Protein AF-0000000074721910 (afdb_homodimer)

InterPro domains:
  IPR001765 Carbonic anhydrase [PF00484] (1-160)
  IPR001765 Carbonic anhydrase [PTHR11002] (2-165)
  IPR001765 Carbonic anhydrase [SM00947] (1-165)
  IPR015892 Carbonic anhydrase, prokaryotic-like, conserved site [PS00704] (4-11)
  IPR015892 Carbonic anhydrase, prokaryotic-like, conserved site [PS00705] (44-64)
  IPR036874 Carbonic anhydrase superfamily [G3DSA:3.40.1050.10] (1-168)
  IPR036874 Carbonic anhydrase superfamily [SSF53056] (1-166)

Sequence (336 aa):
MLGCSDSRVAPGTICGLPPGSLFVHRNIANLVNNVDVAAMSVIQYAVGILQVQHIVVCGHYDCGGINAAVRNDDHPSPLANWLRNIRDVYRMHREELSSIQDQEVRARRLVEINVIEQAINLYKTRIVQQRRIETYQNLEEHGFVQPKIHPCVYDPATGKLVRLDARAMLGCSDSRVAPGTICGLPPGSLFVHRNIANLVNNVDVAAMSVIQYAVGILQVQHIVVCGHYDCGGINAAVRNDDHPSPLANWLRNIRDVYRMHREELSSIQDQEVRARRLVEINVIEQAINLYKTRIVQQRRIETYQNLEEHGFVQPKIHPCVYDPATGKLVRLDARA

Organism: NCBI:txid2562239

Solvent-accessible surface area (backbone atoms only — not comparable to full-atom values): 17907 Å² total; per-residue (Å²): 58,35,23,33,18,49,22,73,56,46,67,48,71,75,69,71,43,62,86,55,70,46,55,36,38,27,31,69,67,32,68,58,54,93,81,39,51,60,62,51,21,45,50,40,43,39,46,71,68,68,50,46,54,66,39,38,32,34,31,44,54,90,38,65,54,56,52,40,34,73,66,59,58,87,53,61,79,49,38,37,62,58,33,43,59,56,40,50,52,45,61,76,42,36,72,67,46,66,68,41,81,50,65,66,62,30,52,45,50,47,40,52,50,48,24,44,52,27,48,52,42,48,60,68,33,65,61,45,43,51,40,27,53,54,23,52,78,38,31,87,79,61,70,48,58,26,54,41,76,43,32,26,40,31,32,77,90,78,68,48,74,43,76,52,80,74,85,116,57,36,24,33,19,49,23,72,57,46,67,48,71,74,68,71,44,62,85,54,71,47,55,36,36,27,31,68,65,30,70,58,52,92,83,39,52,59,62,50,22,46,50,41,43,39,47,71,71,69,50,45,54,66,39,40,34,35,31,44,54,91,38,64,53,58,51,40,34,74,67,58,57,87,51,62,80,49,38,37,62,57,33,44,59,55,41,50,52,46,63,76,41,35,73,68,47,66,70,42,80,50,64,68,61,30,51,46,49,47,40,52,49,50,25,44,52,27,48,52,42,49,60,68,34,65,61,45,43,52,42,26,52,55,23,50,77,40,31,87,79,61,72,48,56,25,53,39,75,42,31,25,40,32,32,76,91,77,70,48,75,41,77,52,78,76,86,115

Structure (mmCIF, N/CA/C/O backbone):
data_AF-0000000074721910-model_v1
#
loop_
_entity.id
_entity.type
_entity.pdbx_description
1 polymer 'Carbonic anhydrase'
#
loop_
_atom_site.group_PDB
_atom_site.id
_atom_site.type_symbol
_atom_site.label_atom_id
_atom_site.label_alt_id
_atom_site.label_comp_id
_atom_site.label_asym_id
_atom_site.label_entity_id
_atom_site.label_seq_id
_atom_site.pdbx_PDB_ins_code
_atom_site.Cartn_x
_atom_site.Cartn_y
_atom_site.Cartn_z
_atom_site.occupancy
_atom_site.B_iso_or_equiv
_atom_site.auth_seq_id
_atom_site.auth_comp_id
_atom_site.auth_asym_id
_atom_site.auth_atom_id
_atom_site.pdbx_PDB_model_num
ATOM 1 N N . MET A 1 1 ? 3.945 9.273 -1.6 1 93.81 1 MET A N 1
ATOM 2 C CA . MET A 1 1 ? 2.518 9.461 -1.367 1 93.81 1 MET A CA 1
ATOM 3 C C . MET A 1 1 ? 1.931 8.281 -0.595 1 93.81 1 MET A C 1
ATOM 5 O O . MET A 1 1 ? 2.236 7.129 -0.894 1 93.81 1 MET A O 1
ATOM 9 N N . LEU A 1 2 ? 1.223 8.625 0.426 1 95.69 2 LEU A N 1
ATOM 10 C CA . LEU A 1 2 ? 0.418 7.668 1.181 1 95.69 2 LEU A CA 1
ATOM 11 C C . LEU A 1 2 ? -1.062 7.828 0.854 1 95.69 2 LEU A C 1
ATOM 13 O O . LEU A 1 2 ? -1.669 8.852 1.182 1 95.69 2 LEU A O 1
ATOM 17 N N . GLY A 1 3 ? -1.639 6.855 0.19 1 95.12 3 GLY A N 1
ATOM 18 C CA . GLY A 1 3 ? -3.016 6.953 -0.266 1 95.12 3 GLY A CA 1
ATOM 19 C C . GLY A 1 3 ? -3.842 5.723 0.055 1 95.12 3 GLY A C 1
ATOM 20 O O . GLY A 1 3 ? -3.35 4.785 0.687 1 95.12 3 GLY A O 1
ATOM 21 N N . CYS A 1 4 ? -5.102 5.82 -0.365 1 96.06 4 CYS A N 1
ATOM 22 C CA . CYS A 1 4 ? -6.023 4.715 -0.123 1 96.06 4 CYS A CA 1
ATOM 23 C C . CYS A 1 4 ? -5.898 3.652 -1.208 1 96.06 4 CYS A C 1
ATOM 25 O O . CYS A 1 4 ? -5.555 3.963 -2.352 1 96.06 4 CYS A O 1
ATOM 27 N N . SER A 1 5 ? -6.234 2.385 -0.902 1 94.81 5 SER A N 1
ATOM 28 C CA . SER A 1 5 ? -6.211 1.263 -1.834 1 94.81 5 SER A CA 1
ATOM 29 C C . SER A 1 5 ? -7.281 1.411 -2.908 1 94.81 5 SER A C 1
ATOM 31 O O . SER A 1 5 ? -7.234 0.732 -3.936 1 94.81 5 SER A O 1
ATOM 33 N N . ASP A 1 6 ? -8.141 2.309 -2.781 1 90.81 6 ASP A N 1
ATOM 34 C CA . ASP A 1 6 ? -9.297 2.482 -3.652 1 90.81 6 ASP A CA 1
ATOM 35 C C . ASP A 1 6 ? -8.867 2.76 -5.09 1 90.81 6 ASP A C 1
ATOM 37 O O . ASP A 1 6 ? -7.914 3.508 -5.324 1 90.81 6 ASP A O 1
ATOM 41 N N . SER A 1 7 ? -9.633 2.264 -5.953 1 80.69 7 SER A N 1
ATOM 42 C CA . SER A 1 7 ? -9.305 2.305 -7.375 1 80.69 7 SER A CA 1
ATOM 43 C C . SER A 1 7 ? -9.469 3.713 -7.938 1 80.69 7 SER A C 1
ATOM 45 O O . SER A 1 7 ? -8.883 4.043 -8.977 1 80.69 7 SER A O 1
ATOM 47 N N . ARG A 1 8 ? -10.305 4.426 -7.375 1 74.44 8 ARG A N 1
ATOM 48 C CA . ARG A 1 8 ? -10.609 5.758 -7.887 1 74.44 8 ARG A CA 1
ATOM 49 C C . ARG A 1 8 ? -9.5 6.746 -7.523 1 74.44 8 ARG A C 1
ATOM 51 O O . ARG A 1 8 ? -9.461 7.859 -8.047 1 74.44 8 ARG A O 1
ATOM 58 N N . VAL A 1 9 ? -8.523 6.262 -6.676 1 75.94 9 VAL A N 1
ATOM 59 C CA . VAL A 1 9 ? -7.414 7.109 -6.242 1 75.94 9 VAL A CA 1
ATOM 60 C C . VAL A 1 9 ? -6.109 6.602 -6.855 1 75.94 9 VAL A C 1
ATOM 62 O O . VAL A 1 9 ? -5.41 5.781 -6.254 1 75.94 9 VAL A O 1
ATOM 65 N N . ALA A 1 10 ? -5.73 7.098 -8.016 1 76.25 10 ALA A N 1
ATOM 66 C CA . ALA A 1 10 ? -4.477 6.746 -8.68 1 76.25 10 ALA A CA 1
ATOM 67 C C . ALA A 1 10 ? -3.428 7.836 -8.484 1 76.25 10 ALA A C 1
ATOM 69 O O . ALA A 1 10 ? -3.547 8.93 -9.039 1 76.25 10 ALA A O 1
ATOM 70 N N . PRO A 1 11 ? -2.418 7.555 -7.73 1 77 11 PRO A N 1
ATOM 71 C CA . PRO A 1 11 ? -1.492 8.602 -7.301 1 77 11 PRO A CA 1
ATOM 72 C C . PRO A 1 11 ? -0.909 9.391 -8.469 1 77 11 PRO A C 1
ATOM 74 O O . PRO A 1 11 ? -0.843 10.625 -8.414 1 77 11 PRO A O 1
ATOM 77 N N . GLY A 1 12 ? -0.452 8.672 -9.484 1 74.38 12 GLY A N 1
ATOM 78 C CA . GLY A 1 12 ? 0.114 9.367 -10.625 1 74.38 12 GLY A CA 1
ATOM 79 C C . GLY A 1 12 ? -0.874 10.305 -11.305 1 74.38 12 GLY A C 1
ATOM 80 O O . GLY A 1 12 ? -0.531 11.438 -11.648 1 74.38 12 GLY A O 1
ATOM 81 N N . THR A 1 13 ? -2.047 9.859 -11.422 1 69.31 13 THR A N 1
ATOM 82 C CA . THR A 1 13 ? -3.092 10.633 -12.094 1 69.31 13 THR A CA 1
ATOM 83 C C . THR A 1 13 ? -3.533 11.805 -11.227 1 69.31 13 THR A C 1
ATOM 85 O O . THR A 1 13 ? -3.695 12.922 -11.719 1 69.31 13 THR A O 1
ATOM 88 N N . ILE A 1 14 ? -3.574 11.641 -9.953 1 73.88 14 ILE A N 1
ATOM 89 C CA . ILE A 1 14 ? -4.078 12.648 -9.023 1 73.88 14 ILE A CA 1
ATOM 90 C C . ILE A 1 14 ? -3.047 13.766 -8.867 1 73.88 14 ILE A C 1
ATOM 92 O O . ILE A 1 14 ? -3.402 14.945 -8.82 1 73.88 14 ILE A O 1
ATOM 96 N N . CYS A 1 15 ? -1.813 13.312 -8.82 1 74.62 15 CYS A N 1
ATOM 97 C CA . CYS A 1 15 ? -0.769 14.305 -8.594 1 74.62 15 CYS A CA 1
ATOM 98 C C . CYS A 1 15 ? -0.283 14.898 -9.906 1 74.62 15 CYS A C 1
ATOM 100 O O . CYS A 1 15 ? 0.44 15.898 -9.914 1 74.62 15 CYS A O 1
ATOM 102 N N . GLY A 1 16 ? -0.729 14.336 -11.039 1 70.56 16 GLY A N 1
ATOM 103 C CA . GLY A 1 16 ? -0.298 14.82 -12.336 1 70.56 16 GLY A CA 1
ATOM 104 C C . GLY A 1 16 ? 1.18 14.594 -12.594 1 70.56 16 GLY A C 1
ATOM 105 O O . GLY A 1 16 ? 1.847 15.445 -13.195 1 70.56 16 GLY A O 1
ATOM 106 N N . LEU A 1 17 ? 1.758 13.602 -12.023 1 74.25 17 LEU A N 1
ATOM 107 C CA . LEU A 1 17 ? 3.184 13.328 -12.156 1 74.25 17 LEU A CA 1
ATOM 108 C C . LEU A 1 17 ? 3.418 12.102 -13.031 1 74.25 17 LEU A C 1
ATOM 110 O O . LEU A 1 17 ? 2.604 11.172 -13.039 1 74.25 17 LEU A O 1
ATOM 114 N N . PRO A 1 18 ? 4.449 12.164 -13.797 1 70.69 18 PRO A N 1
ATOM 115 C CA . PRO A 1 18 ? 4.773 10.992 -14.617 1 70.69 18 PRO A CA 1
ATOM 116 C C . PRO A 1 18 ? 5.246 9.805 -13.781 1 70.69 18 PRO A C 1
ATOM 118 O O . PRO A 1 18 ? 5.648 9.977 -12.625 1 70.69 18 PRO A O 1
ATOM 121 N N . PRO A 1 19 ? 5.141 8.68 -14.477 1 67.94 19 PRO A N 1
ATOM 122 C CA . PRO A 1 19 ? 5.699 7.512 -13.789 1 67.94 19 PRO A CA 1
ATOM 123 C C . PRO A 1 19 ? 7.16 7.711 -13.383 1 67.94 19 PRO A C 1
ATOM 125 O O . PRO A 1 19 ? 7.93 8.336 -14.117 1 67.94 19 PRO A O 1
ATOM 128 N N . GLY A 1 20 ? 7.441 7.285 -12.211 1 74.31 20 GLY A N 1
ATOM 129 C CA . GLY A 1 20 ? 8.82 7.371 -11.742 1 74.31 20 GLY A CA 1
ATOM 130 C C . GLY A 1 20 ? 9.039 8.5 -10.75 1 74.31 20 GLY A C 1
ATOM 131 O O . GLY A 1 20 ? 10.125 8.625 -10.188 1 74.31 20 GLY A O 1
ATOM 132 N N . SER A 1 21 ? 7.961 9.164 -10.461 1 79.44 21 SER A N 1
ATOM 133 C CA . SER A 1 21 ? 8.156 10.359 -9.648 1 79.44 21 SER A CA 1
ATOM 134 C C . SER A 1 21 ? 7.621 10.164 -8.234 1 79.44 21 SER A C 1
ATOM 136 O O . SER A 1 21 ? 7.934 10.945 -7.332 1 79.44 21 SER A O 1
ATOM 138 N N . LEU A 1 22 ? 6.871 9.078 -8.047 1 88.56 22 LEU A N 1
ATOM 139 C CA . LEU A 1 22 ? 6.188 8.961 -6.77 1 88.56 22 LEU A CA 1
ATOM 140 C C . LEU A 1 22 ? 6.484 7.613 -6.113 1 88.56 22 LEU A C 1
ATOM 142 O O . LEU A 1 22 ? 6.23 6.559 -6.703 1 88.56 22 LEU A O 1
ATOM 146 N N . PHE A 1 23 ? 7.164 7.723 -5.047 1 91.88 23 PHE A N 1
ATOM 147 C CA . PHE A 1 23 ? 7.188 6.562 -4.16 1 91.88 23 PHE A CA 1
ATOM 148 C C . PHE A 1 23 ? 5.871 6.434 -3.4 1 91.88 23 PHE A C 1
ATOM 150 O O . PHE A 1 23 ? 5.438 7.379 -2.74 1 91.88 23 PHE A O 1
ATOM 157 N N . VAL A 1 24 ? 5.164 5.203 -3.506 1 94.12 24 VAL A N 1
ATOM 158 C CA . VAL A 1 24 ? 3.758 5.184 -3.121 1 94.12 24 VAL A CA 1
ATOM 159 C C . VAL A 1 24 ? 3.496 4.02 -2.17 1 94.12 24 VAL A C 1
ATOM 161 O O . VAL A 1 24 ? 3.996 2.912 -2.381 1 94.12 24 VAL A O 1
ATOM 164 N N . HIS A 1 25 ? 2.812 4.273 -1.129 1 96 25 HIS A N 1
ATOM 165 C CA . HIS A 1 25 ? 2.223 3.27 -0.25 1 96 25 HIS A CA 1
ATOM 166 C C . HIS A 1 25 ? 0.708 3.424 -0.174 1 96 25 HIS A C 1
ATOM 168 O O . HIS A 1 25 ? 0.202 4.531 0.027 1 96 25 HIS A O 1
ATOM 174 N N . ARG A 1 26 ? 0.005 2.344 -0.388 1 95.56 26 ARG A N 1
ATOM 175 C CA . ARG A 1 26 ? -1.452 2.404 -0.397 1 95.56 26 ARG A CA 1
ATOM 176 C C . ARG A 1 26 ? -2.051 1.33 0.505 1 95.56 26 ARG A C 1
ATOM 178 O O . ARG A 1 26 ? -1.669 0.161 0.424 1 95.56 26 ARG A O 1
ATOM 185 N N . ASN A 1 27 ? -2.943 1.747 1.338 1 96.81 27 ASN A N 1
ATOM 186 C CA . ASN A 1 27 ? -3.756 0.876 2.18 1 96.81 27 ASN A CA 1
ATOM 187 C C . ASN A 1 27 ? -5.176 1.415 2.338 1 96.81 27 ASN A C 1
ATOM 189 O O . ASN A 1 27 ? -5.531 2.428 1.731 1 96.81 27 ASN A O 1
ATOM 193 N N . ILE A 1 28 ? -5.98 0.6 3.125 1 96.25 28 ILE A N 1
ATOM 194 C CA . ILE A 1 28 ? -7.367 1.027 3.297 1 96.25 28 ILE A CA 1
ATOM 195 C C . ILE A 1 28 ? -7.41 2.307 4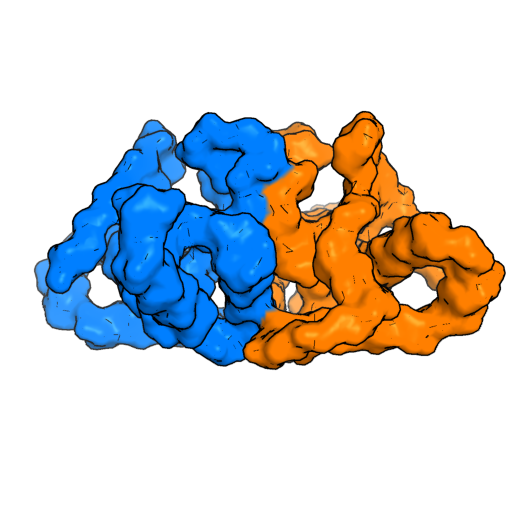.129 1 96.25 28 ILE A C 1
ATOM 197 O O . ILE A 1 28 ? -6.926 2.336 5.262 1 96.25 28 ILE A O 1
ATOM 201 N N . ALA A 1 29 ? -7.891 3.41 3.527 1 96.94 29 ALA A N 1
ATOM 202 C CA . ALA A 1 29 ? -8.172 4.68 4.195 1 96.94 29 ALA A CA 1
ATOM 203 C C . ALA A 1 29 ? -6.887 5.449 4.477 1 96.94 29 ALA A C 1
ATOM 205 O O . ALA A 1 29 ? -6.848 6.297 5.371 1 96.94 29 ALA A O 1
ATOM 206 N N . ASN A 1 30 ? -5.777 5.043 3.842 1 97.06 30 ASN A N 1
ATOM 207 C CA . ASN A 1 30 ? -4.523 5.793 3.887 1 97.06 30 ASN A CA 1
ATOM 208 C C . ASN A 1 30 ? -4.047 5.996 5.324 1 97.06 30 ASN A C 1
ATOM 210 O O . ASN A 1 30 ? -3.727 7.117 5.719 1 97.06 30 ASN A O 1
ATOM 214 N N . LEU A 1 31 ? -3.977 4.996 6.082 1 97.88 31 LEU A N 1
ATOM 215 C CA . LEU A 1 31 ? -3.629 5.102 7.496 1 97.88 31 LEU A CA 1
ATOM 216 C C . LEU A 1 31 ? -2.119 5.031 7.691 1 97.88 31 LEU A C 1
ATOM 218 O O . LEU A 1 31 ? -1.422 4.355 6.93 1 97.88 31 LEU A O 1
ATOM 222 N N . VAL A 1 32 ? -1.625 5.746 8.68 1 97 32 VAL A N 1
ATOM 223 C CA . VAL A 1 32 ? -0.25 5.688 9.164 1 97 32 VAL A CA 1
ATOM 224 C C . VAL A 1 32 ? -0.23 5.188 10.602 1 97 32 VAL A C 1
ATOM 226 O O . VAL A 1 32 ? -0.229 5.984 11.547 1 97 32 VAL A O 1
ATOM 229 N N . ASN A 1 33 ? -0.21 3.914 10.688 1 94.06 33 ASN A N 1
ATOM 230 C CA . ASN A 1 33 ? -0.185 3.238 11.977 1 94.06 33 ASN A CA 1
ATOM 231 C C . ASN A 1 33 ? 1.242 2.918 12.414 1 94.06 33 ASN A C 1
ATOM 233 O O . ASN A 1 33 ? 2.018 2.346 11.648 1 94.06 33 ASN A O 1
ATOM 237 N N . ASN A 1 34 ? 1.576 3.209 13.625 1 89.69 34 ASN A N 1
ATOM 238 C CA . ASN A 1 34 ? 2.957 3.119 14.086 1 89.69 34 ASN A CA 1
ATOM 239 C C . ASN A 1 34 ? 3.408 1.669 14.227 1 89.69 34 ASN A C 1
ATOM 241 O O . ASN A 1 34 ? 4.605 1.392 14.312 1 89.69 34 ASN A O 1
ATOM 245 N N . VAL A 1 35 ? 2.506 0.75 14.266 1 90.31 35 VAL A N 1
ATOM 246 C CA . VAL A 1 35 ? 2.912 -0.64 14.438 1 90.31 35 VAL A CA 1
ATOM 247 C C . VAL A 1 35 ? 2.812 -1.378 13.102 1 90.31 35 VAL A C 1
ATOM 249 O O . VAL A 1 35 ? 3.049 -2.586 13.031 1 90.31 35 VAL A O 1
ATOM 252 N N . ASP A 1 36 ? 2.398 -0.676 12.094 1 94.5 36 ASP A N 1
ATOM 253 C CA . ASP A 1 36 ? 2.396 -1.23 10.742 1 94.5 36 ASP A CA 1
ATOM 254 C C . ASP A 1 36 ? 3.807 -1.259 10.156 1 94.5 36 ASP A C 1
ATOM 256 O O . ASP A 1 36 ? 4.273 -0.263 9.602 1 94.5 36 ASP A O 1
ATOM 260 N N . VAL A 1 37 ? 4.43 -2.383 10.18 1 94.69 37 VAL A N 1
ATOM 261 C CA . VAL A 1 37 ? 5.828 -2.52 9.789 1 94.69 37 VAL A CA 1
ATOM 262 C C . VAL A 1 37 ? 5.984 -2.166 8.305 1 94.69 37 VAL A C 1
ATOM 264 O O . VAL A 1 37 ? 6.984 -1.558 7.914 1 94.69 37 VAL A O 1
ATOM 267 N N . ALA A 1 38 ? 5.051 -2.533 7.512 1 95.81 38 ALA A N 1
ATOM 268 C CA . ALA A 1 38 ? 5.117 -2.248 6.082 1 95.81 38 ALA A CA 1
ATOM 269 C C . ALA A 1 38 ? 5.164 -0.745 5.824 1 95.81 38 ALA A C 1
ATOM 271 O O . ALA A 1 38 ? 6.066 -0.254 5.141 1 95.81 38 ALA A O 1
ATOM 272 N N . ALA A 1 39 ? 4.246 -0.052 6.367 1 96.5 39 ALA A N 1
ATOM 273 C CA . ALA A 1 39 ? 4.176 1.394 6.164 1 96.5 39 ALA A CA 1
ATOM 274 C C . ALA A 1 39 ? 5.406 2.088 6.738 1 96.5 39 ALA A C 1
ATOM 276 O O . ALA A 1 39 ? 5.965 2.992 6.113 1 96.5 39 ALA A O 1
ATOM 277 N N . MET A 1 40 ? 5.828 1.664 7.895 1 96.56 40 MET A N 1
ATOM 278 C CA . MET A 1 40 ? 6.98 2.285 8.547 1 96.56 40 MET A CA 1
ATOM 279 C C . MET A 1 40 ? 8.25 2.035 7.742 1 96.56 40 MET A C 1
ATOM 281 O O . MET A 1 40 ? 9.141 2.893 7.688 1 96.56 40 MET A O 1
ATOM 285 N N . SER A 1 41 ? 8.336 0.851 7.156 1 96.12 41 SER A N 1
ATOM 286 C CA . SER A 1 41 ? 9.484 0.536 6.316 1 96.12 41 SER A CA 1
ATOM 287 C C . SER A 1 41 ? 9.5 1.397 5.055 1 96.12 41 SER A C 1
ATOM 289 O O . SER A 1 41 ? 10.555 1.871 4.637 1 96.12 41 SER A O 1
ATOM 291 N N . VAL A 1 42 ? 8.344 1.574 4.473 1 96.38 42 VAL A N 1
ATOM 292 C CA . VAL A 1 42 ? 8.219 2.422 3.291 1 96.38 42 VAL A CA 1
ATOM 293 C C . VAL A 1 42 ? 8.664 3.844 3.625 1 96.38 42 VAL A C 1
ATOM 295 O O . VAL A 1 42 ? 9.438 4.449 2.883 1 96.38 42 VAL A O 1
ATOM 298 N N . ILE A 1 43 ? 8.18 4.32 4.727 1 96.81 43 ILE A N 1
ATOM 299 C CA . ILE A 1 43 ? 8.492 5.684 5.148 1 96.81 43 ILE A CA 1
ATOM 300 C C . ILE A 1 43 ? 9.984 5.805 5.445 1 96.81 43 ILE A C 1
ATOM 302 O O . ILE A 1 43 ? 10.633 6.762 5.02 1 96.81 43 ILE A O 1
ATOM 306 N N . GLN A 1 44 ? 10.523 4.871 6.129 1 95.88 44 GLN A N 1
ATOM 307 C CA . GLN A 1 44 ? 11.945 4.871 6.453 1 95.88 44 GLN A CA 1
ATOM 308 C C . GLN A 1 44 ? 12.797 4.883 5.188 1 95.88 44 GLN A C 1
ATOM 310 O O . GLN A 1 44 ? 13.781 5.625 5.102 1 95.88 44 GLN A O 1
ATOM 315 N N . TYR A 1 45 ? 12.438 4.105 4.281 1 95 45 TYR A N 1
ATOM 316 C CA . TYR A 1 45 ? 13.18 4.043 3.027 1 95 45 TYR A CA 1
ATOM 317 C C . TYR A 1 45 ? 13.047 5.344 2.246 1 95 45 TYR A C 1
ATOM 319 O O . TYR A 1 45 ? 14.039 5.895 1.767 1 95 45 TYR A O 1
ATOM 327 N N . ALA A 1 46 ? 11.875 5.84 2.076 1 95.12 46 ALA A N 1
ATOM 328 C CA . ALA A 1 46 ? 11.586 7.039 1.294 1 95.12 46 ALA A CA 1
ATOM 329 C C . ALA A 1 46 ? 12.32 8.25 1.864 1 95.12 46 ALA A C 1
ATOM 331 O O . ALA A 1 46 ? 12.969 9 1.126 1 95.12 46 ALA A O 1
ATOM 332 N N . VAL A 1 47 ? 12.266 8.391 3.164 1 96.38 47 VAL A N 1
ATOM 333 C CA . VAL A 1 47 ? 12.789 9.586 3.807 1 96.38 47 VAL A CA 1
ATOM 334 C C . VAL A 1 47 ? 14.281 9.406 4.086 1 96.38 47 VAL A C 1
ATOM 336 O O . VAL A 1 47 ? 15.078 10.328 3.863 1 96.38 47 VAL A O 1
ATOM 339 N N . GLY A 1 48 ? 14.664 8.266 4.543 1 93.62 48 GLY A N 1
ATOM 340 C CA . GLY A 1 48 ? 16.031 8.031 4.984 1 93.62 48 GLY A CA 1
ATOM 341 C C . GLY A 1 48 ? 16.984 7.723 3.844 1 93.62 48 GLY A C 1
ATOM 342 O O . GLY A 1 48 ? 18.156 8.109 3.883 1 93.62 48 GLY A O 1
ATOM 343 N N . ILE A 1 49 ? 16.484 7.066 2.859 1 91.19 49 ILE A N 1
ATOM 344 C CA . ILE A 1 49 ? 17.375 6.598 1.794 1 91.19 49 ILE A CA 1
ATOM 345 C C . ILE A 1 49 ? 17.141 7.426 0.533 1 91.19 49 ILE A C 1
ATOM 347 O O . ILE A 1 49 ? 18.078 7.984 -0.029 1 91.19 49 ILE A O 1
ATOM 351 N N . LEU A 1 50 ? 15.898 7.559 0.08 1 91.56 50 LEU A N 1
ATOM 352 C CA . LEU A 1 50 ? 15.609 8.312 -1.131 1 91.56 50 LEU A CA 1
ATOM 353 C C . LEU A 1 50 ? 15.609 9.812 -0.848 1 91.56 50 LEU A C 1
ATOM 355 O O . LEU A 1 50 ? 15.68 10.625 -1.775 1 91.56 50 LEU A O 1
ATOM 359 N N . GLN A 1 51 ? 15.461 10.156 0.423 1 95.06 51 GLN A N 1
ATOM 360 C CA . GLN A 1 51 ? 15.461 11.531 0.894 1 95.06 51 GLN A CA 1
ATOM 361 C C . GLN A 1 51 ? 14.383 12.352 0.203 1 95.06 51 GLN A C 1
ATOM 363 O O . GLN A 1 51 ? 14.641 13.461 -0.274 1 95.06 51 GLN A O 1
ATOM 368 N N . VAL A 1 52 ? 13.281 11.773 0.153 1 95.06 52 VAL A N 1
ATOM 369 C CA . VAL A 1 52 ? 12.156 12.5 -0.43 1 95.06 52 VAL A CA 1
ATOM 370 C C . VAL A 1 52 ? 11.914 13.789 0.349 1 95.06 52 VAL A C 1
ATOM 372 O O . VAL A 1 52 ? 12.047 13.82 1.575 1 95.06 52 VAL A O 1
ATOM 375 N N . GLN A 1 53 ? 11.516 14.805 -0.381 1 96.75 53 GLN A N 1
ATOM 376 C CA . GLN A 1 53 ? 11.398 16.125 0.228 1 96.75 53 GLN A CA 1
ATOM 377 C C . GLN A 1 53 ? 9.953 16.438 0.596 1 96.75 53 GLN A C 1
ATOM 379 O O . GLN A 1 53 ? 9.688 17.312 1.428 1 96.75 53 GLN A O 1
ATOM 384 N N . HIS A 1 54 ? 9.07 15.781 -0.079 1 95.56 54 HIS A N 1
ATOM 385 C CA . HIS A 1 54 ? 7.645 16 0.126 1 95.56 54 HIS A CA 1
ATOM 386 C C . HIS A 1 54 ? 6.902 14.688 0.332 1 95.56 54 HIS A C 1
ATOM 388 O O . HIS A 1 54 ? 7.195 13.695 -0.34 1 95.56 54 HIS A O 1
ATOM 394 N N . ILE A 1 55 ? 6.016 14.641 1.301 1 96.44 55 ILE A N 1
ATOM 395 C CA . ILE A 1 55 ? 5.113 13.516 1.5 1 96.44 55 ILE A CA 1
ATOM 396 C C . ILE A 1 55 ? 3.664 13.984 1.391 1 96.44 55 ILE A C 1
ATOM 398 O O . ILE A 1 55 ? 3.254 14.914 2.086 1 96.44 55 ILE A O 1
ATOM 402 N N . VAL A 1 56 ? 2.982 13.383 0.528 1 95.62 56 VAL A N 1
ATOM 403 C CA . VAL A 1 56 ? 1.558 13.672 0.394 1 95.62 56 VAL A CA 1
ATOM 404 C C . VAL A 1 56 ? 0.743 12.562 1.068 1 95.62 56 VAL A C 1
ATOM 406 O O . VAL A 1 56 ? 0.935 11.383 0.784 1 95.62 56 VAL A O 1
ATOM 409 N N . VAL A 1 57 ? -0.057 12.914 1.981 1 96.56 57 VAL A N 1
ATOM 410 C CA . VAL A 1 57 ? -1.099 12.031 2.5 1 96.56 57 VAL A CA 1
ATOM 411 C C . VAL A 1 57 ? -2.438 12.375 1.854 1 96.56 57 VAL A C 1
ATOM 413 O O . VAL A 1 57 ? -2.949 13.484 2.025 1 96.56 57 VAL A O 1
ATOM 416 N N . CYS A 1 58 ? -2.922 11.43 1.184 1 96.06 58 CYS A N 1
ATOM 417 C CA . CYS A 1 58 ? -4.094 11.766 0.38 1 96.06 58 CYS A CA 1
ATOM 418 C C . CYS A 1 58 ? -5.254 10.828 0.693 1 96.06 58 CYS A C 1
ATOM 420 O O . CYS A 1 58 ? -5.199 9.641 0.386 1 96.06 58 CYS A O 1
ATOM 422 N N . GLY A 1 59 ? -6.289 11.352 1.312 1 96.88 59 GLY A N 1
ATOM 423 C CA . GLY A 1 59 ? -7.551 10.648 1.45 1 96.88 59 GLY A CA 1
ATOM 424 C C . GLY A 1 59 ? -8.523 10.938 0.324 1 96.88 59 GLY A C 1
ATOM 425 O O . GLY A 1 59 ? -8.203 11.68 -0.605 1 96.88 59 GLY A O 1
ATOM 426 N N . HIS A 1 60 ? -9.625 10.281 0.377 1 96.31 60 HIS A N 1
ATOM 427 C CA . HIS A 1 60 ? -10.633 10.562 -0.642 1 96.31 60 HIS A CA 1
ATOM 428 C C . HIS A 1 60 ? -12.039 10.484 -0.064 1 96.31 60 HIS A C 1
ATOM 430 O O . HIS A 1 60 ? -12.305 9.656 0.811 1 96.31 60 HIS A O 1
ATOM 436 N N . TYR A 1 61 ? -12.867 11.336 -0.521 1 96.12 61 TYR A N 1
ATOM 437 C CA . TYR A 1 61 ? -14.258 11.297 -0.092 1 96.12 61 TYR A CA 1
ATOM 438 C C . TYR A 1 61 ? -14.945 10.023 -0.562 1 96.12 61 TYR A C 1
ATOM 440 O O . TYR A 1 61 ? -14.477 9.367 -1.493 1 96.12 61 TYR A O 1
ATOM 448 N N . ASP A 1 62 ? -16.016 9.625 0.154 1 94.19 62 ASP A N 1
ATOM 449 C CA . ASP A 1 62 ? -16.766 8.398 -0.123 1 94.19 62 ASP A CA 1
ATOM 450 C C . ASP A 1 62 ? -15.859 7.172 0.005 1 94.19 62 ASP A C 1
ATOM 452 O O . ASP A 1 62 ? -15.922 6.262 -0.823 1 94.19 62 ASP A O 1
ATOM 456 N N . CYS A 1 63 ? -15.016 7.258 0.88 1 94.88 63 CYS A N 1
ATOM 457 C CA . CYS A 1 63 ? -14.125 6.137 1.167 1 94.88 63 CYS A CA 1
ATOM 458 C C . CYS A 1 63 ? -14.883 4.996 1.833 1 94.88 63 CYS A C 1
ATOM 460 O O . CYS A 1 63 ? -15.445 5.164 2.918 1 94.88 63 CYS A O 1
ATOM 462 N N . GLY A 1 64 ? -14.867 3.854 1.274 1 90.88 64 GLY A N 1
ATOM 463 C CA . GLY A 1 64 ? -15.555 2.697 1.826 1 90.88 64 GLY A CA 1
ATOM 464 C C . GLY A 1 64 ? -15.062 2.318 3.211 1 90.88 64 GLY A C 1
ATOM 465 O O . GLY A 1 64 ? -15.859 1.945 4.074 1 90.88 64 GLY A O 1
ATOM 466 N N . GLY A 1 65 ? -13.766 2.383 3.465 1 92 65 GLY A N 1
ATOM 467 C CA . GLY A 1 65 ? -13.203 2.072 4.77 1 92 65 GLY A CA 1
ATOM 468 C C . GLY A 1 65 ? -13.695 2.996 5.867 1 92 65 GLY A C 1
ATOM 469 O O . GLY A 1 65 ? -14.07 2.537 6.949 1 92 65 GLY A O 1
ATOM 470 N N . ILE A 1 66 ? -13.695 4.258 5.566 1 94.25 66 ILE A N 1
ATOM 471 C CA . ILE A 1 66 ? -14.141 5.242 6.543 1 94.25 66 ILE A CA 1
ATOM 472 C C . ILE A 1 66 ? -15.633 5.055 6.816 1 94.25 66 ILE A C 1
ATOM 474 O O . ILE A 1 66 ? -16.062 5.047 7.973 1 94.25 66 ILE A O 1
ATOM 478 N N . ASN A 1 67 ? -16.375 4.812 5.742 1 92.44 67 ASN A N 1
ATOM 479 C CA . ASN A 1 67 ? -17.812 4.578 5.898 1 92.44 67 ASN A CA 1
ATOM 480 C C . ASN A 1 67 ? -18.094 3.326 6.723 1 92.44 67 ASN A C 1
ATOM 482 O O . ASN A 1 67 ? -18.969 3.326 7.582 1 92.44 67 ASN A O 1
ATOM 486 N N . ALA A 1 68 ? -17.375 2.344 6.445 1 90.75 68 ALA A N 1
ATOM 487 C CA . ALA A 1 68 ? -17.531 1.098 7.191 1 90.75 68 ALA A CA 1
ATOM 488 C C . ALA A 1 68 ? -17.219 1.301 8.672 1 90.75 68 ALA A C 1
ATOM 490 O O . ALA A 1 68 ? -17.875 0.718 9.539 1 90.75 68 ALA A O 1
ATOM 491 N N . ALA A 1 69 ? -16.203 2.037 8.953 1 90.19 69 ALA A N 1
ATOM 492 C CA . ALA A 1 69 ? -15.812 2.309 10.336 1 90.19 69 ALA A CA 1
ATOM 493 C C . ALA A 1 69 ? -16.922 3.055 11.086 1 90.19 69 ALA A C 1
ATOM 495 O O . ALA A 1 69 ? -17.203 2.744 12.242 1 90.19 69 ALA A O 1
ATOM 496 N N . VAL A 1 70 ? -17.516 4.039 10.406 1 87.19 70 VAL A N 1
ATOM 497 C CA . VAL A 1 70 ? -18.531 4.883 11.023 1 87.19 70 VAL A CA 1
ATOM 498 C C . VAL A 1 70 ? -19.797 4.062 11.273 1 87.19 70 VAL A C 1
ATOM 500 O O . VAL A 1 70 ? -20.453 4.211 12.312 1 87.19 70 VAL A O 1
ATOM 503 N N . ARG A 1 71 ? -20.109 3.209 10.32 1 85.56 71 ARG A N 1
ATOM 504 C CA . ARG A 1 71 ? -21.328 2.422 10.422 1 85.56 71 ARG A CA 1
ATOM 505 C C . ARG A 1 71 ? -21.172 1.268 11.406 1 85.56 71 ARG A C 1
ATOM 507 O O . ARG A 1 71 ? -22.141 0.597 11.75 1 85.56 71 ARG A O 1
ATOM 514 N N . ASN A 1 72 ? -19.984 1.151 11.898 1 78.94 72 ASN A N 1
ATOM 515 C CA . ASN A 1 72 ? -19.672 0.064 12.812 1 78.94 72 ASN A CA 1
ATOM 516 C C . ASN A 1 72 ? -20.078 -1.29 12.25 1 78.94 72 ASN A C 1
ATOM 518 O O . ASN A 1 72 ? -20.672 -2.113 12.953 1 78.94 72 ASN A O 1
ATOM 522 N N . ASP A 1 73 ? -19.812 -1.375 11.031 1 76.88 73 ASP A N 1
ATOM 523 C CA . ASP A 1 73 ? -20.094 -2.656 10.391 1 76.88 73 ASP A CA 1
ATOM 524 C C . ASP A 1 73 ? -19.312 -3.789 11.062 1 76.88 73 ASP A C 1
ATOM 526 O O . ASP A 1 73 ? -18.203 -3.588 11.531 1 76.88 73 ASP A O 1
ATOM 530 N N . ASP A 1 74 ? -19.938 -4.84 11.203 1 76.12 74 ASP A N 1
ATOM 531 C CA . ASP A 1 74 ? -19.344 -6 11.859 1 76.12 74 ASP A CA 1
ATOM 532 C C . ASP A 1 74 ? -18.469 -6.789 10.891 1 76.12 74 ASP A C 1
ATOM 534 O O . ASP A 1 74 ? -18.875 -7.836 10.383 1 76.12 74 ASP A O 1
ATOM 538 N N . HIS A 1 75 ? -17.344 -6.367 10.719 1 81.88 75 HIS A N 1
ATOM 539 C CA . HIS A 1 75 ? -16.391 -7.133 9.938 1 81.88 75 HIS A CA 1
ATOM 540 C C . HIS A 1 75 ? -15.516 -8.008 10.828 1 81.88 75 HIS A C 1
ATOM 542 O O . HIS A 1 75 ? -15.211 -7.633 11.961 1 81.88 75 HIS A O 1
ATOM 548 N N . PRO A 1 76 ? -15.266 -9.164 10.305 1 87.75 76 PRO A N 1
ATOM 549 C CA . PRO A 1 76 ? -14.297 -9.945 11.07 1 87.75 76 PRO A CA 1
ATOM 550 C C . PRO A 1 76 ? -12.875 -9.383 10.984 1 87.75 76 PRO A C 1
ATOM 552 O O . PRO A 1 76 ? -12.594 -8.555 10.117 1 87.75 76 PRO A O 1
ATOM 555 N N . SER A 1 77 ? -12.109 -9.844 11.93 1 89.62 77 SER A N 1
ATOM 556 C CA . SER A 1 77 ? -10.688 -9.531 11.836 1 89.62 77 SER A CA 1
ATOM 557 C C . SER A 1 77 ? -10.047 -10.234 10.641 1 89.62 77 SER A C 1
ATOM 559 O O . SER A 1 77 ? -10.508 -11.297 10.211 1 89.62 77 SER A O 1
ATOM 561 N N . PRO A 1 78 ? -9.039 -9.492 10.07 1 92.81 78 PRO A N 1
ATOM 562 C CA . PRO A 1 78 ? -8.242 -8.352 10.531 1 92.81 78 PRO A CA 1
ATOM 563 C C . PRO A 1 78 ? -8.828 -7.008 10.094 1 92.81 78 PRO A C 1
ATOM 565 O O . PRO A 1 78 ? -8.422 -5.961 10.609 1 92.81 78 PRO A O 1
ATOM 568 N N . LEU A 1 79 ? -9.773 -7.062 9.258 1 92.38 79 LEU A N 1
ATOM 569 C CA . LEU A 1 79 ? -10.359 -5.82 8.758 1 92.38 79 LEU A CA 1
ATOM 570 C C . LEU A 1 79 ? -10.961 -5.008 9.891 1 92.38 79 LEU A C 1
ATOM 572 O O . LEU A 1 79 ? -10.773 -3.789 9.961 1 92.38 79 LEU A O 1
ATOM 576 N N . ALA A 1 80 ? -11.617 -5.688 10.789 1 92.06 80 ALA A N 1
ATOM 577 C CA . ALA A 1 80 ? -12.211 -5.008 11.945 1 92.06 80 ALA A CA 1
ATOM 578 C C . ALA A 1 80 ? -11.148 -4.277 12.758 1 92.06 80 ALA A C 1
ATOM 580 O O . ALA A 1 80 ? -11.352 -3.141 13.18 1 92.06 80 ALA A O 1
ATOM 581 N N . ASN A 1 81 ? -10.055 -4.934 12.961 1 92.31 81 ASN A N 1
ATOM 582 C CA . ASN A 1 81 ? -8.961 -4.332 13.711 1 92.31 81 ASN A CA 1
ATOM 583 C C . ASN A 1 81 ? -8.383 -3.119 12.984 1 92.31 81 ASN A C 1
ATOM 585 O O . ASN A 1 81 ? -8.031 -2.123 13.617 1 92.31 81 ASN A O 1
ATOM 589 N N . TRP A 1 82 ? -8.25 -3.264 11.734 1 95.12 82 TRP A N 1
ATOM 590 C CA . TRP A 1 82 ? -7.73 -2.166 10.93 1 95.12 82 TRP A CA 1
ATOM 591 C C . TRP A 1 82 ? -8.648 -0.949 11.008 1 95.12 82 TRP A C 1
ATOM 593 O O . TRP A 1 82 ? -8.18 0.174 11.211 1 95.12 82 TRP A O 1
ATOM 603 N N . LEU A 1 83 ? -9.945 -1.203 10.961 1 94.12 83 LEU A N 1
ATOM 604 C CA . LEU A 1 83 ? -10.938 -0.132 10.945 1 94.12 83 LEU A CA 1
ATOM 605 C C . LEU A 1 83 ? -11.039 0.531 12.32 1 94.12 83 LEU A C 1
ATOM 607 O O . LEU A 1 83 ? -11.516 1.661 12.43 1 94.12 83 LEU A O 1
ATOM 611 N N . ARG A 1 84 ? -10.586 -0.144 13.32 1 94 84 ARG A N 1
ATOM 612 C CA . ARG A 1 84 ? -10.562 0.432 14.656 1 94 84 ARG A CA 1
ATOM 613 C C . ARG A 1 84 ? -9.727 1.707 14.695 1 94 84 ARG A C 1
ATOM 615 O O . ARG A 1 84 ? -10.039 2.641 15.438 1 94 84 ARG A O 1
ATOM 622 N N . ASN A 1 85 ? -8.688 1.747 13.891 1 95.31 85 ASN A N 1
ATOM 623 C CA . ASN A 1 85 ? -7.844 2.938 13.836 1 95.31 85 ASN A CA 1
ATOM 624 C C . ASN A 1 85 ? -8.641 4.172 13.43 1 95.31 85 ASN A C 1
ATOM 626 O O . ASN A 1 85 ? -8.398 5.27 13.93 1 95.31 85 ASN A O 1
ATOM 630 N N . ILE A 1 86 ? -9.539 3.969 12.508 1 95.69 86 ILE A N 1
ATOM 631 C CA . ILE A 1 86 ? -10.391 5.059 12.055 1 95.69 86 ILE A CA 1
ATOM 632 C C . ILE A 1 86 ? -11.383 5.434 13.156 1 95.69 86 ILE A C 1
ATOM 634 O O . ILE A 1 86 ? -11.648 6.617 13.383 1 95.69 86 ILE A O 1
ATOM 638 N N . ARG A 1 87 ? -11.898 4.441 13.836 1 95.06 87 ARG A N 1
ATOM 639 C CA . ARG A 1 87 ? -12.828 4.68 14.938 1 95.06 87 ARG A CA 1
ATOM 640 C C . ARG A 1 87 ? -12.148 5.453 16.062 1 95.06 87 ARG A C 1
ATOM 642 O O . ARG A 1 87 ? -12.789 6.262 16.734 1 95.06 87 ARG A O 1
ATOM 649 N N . ASP A 1 88 ? -10.93 5.195 16.281 1 96.25 88 ASP A N 1
ATOM 650 C CA . ASP A 1 88 ? -10.172 5.953 17.281 1 96.25 88 ASP A CA 1
ATOM 651 C C . ASP A 1 88 ? -10.086 7.426 16.891 1 96.25 88 ASP A C 1
ATOM 653 O O . ASP A 1 88 ? -10.18 8.305 17.75 1 96.25 88 ASP A O 1
ATOM 657 N N . VAL A 1 89 ? -9.859 7.688 15.602 1 96.81 89 VAL A N 1
ATOM 658 C CA . VAL A 1 89 ? -9.852 9.07 15.125 1 96.81 89 VAL A CA 1
ATOM 659 C C . VAL A 1 89 ? -11.211 9.711 15.383 1 96.81 89 VAL A C 1
ATOM 661 O O . VAL A 1 89 ? -11.297 10.844 15.859 1 96.81 89 VAL A O 1
ATOM 664 N N . TYR A 1 90 ? -12.234 8.969 15.047 1 95.81 90 TYR A N 1
ATOM 665 C CA . TYR A 1 90 ? -13.578 9.453 15.312 1 95.81 90 TYR A CA 1
ATOM 666 C C . TYR A 1 90 ? -13.758 9.82 16.781 1 95.81 90 TYR A C 1
ATOM 668 O O . TYR A 1 90 ? -14.273 10.898 17.094 1 95.81 90 TYR A O 1
ATOM 676 N N . ARG A 1 91 ? -13.375 8.961 17.641 1 96 91 ARG A N 1
ATOM 677 C CA . ARG A 1 91 ? -13.523 9.148 19.078 1 96 91 ARG A CA 1
ATOM 678 C C . ARG A 1 91 ? -12.781 10.391 19.547 1 96 91 ARG A C 1
ATOM 680 O O . ARG A 1 91 ? -13.289 11.156 20.375 1 96 91 ARG A O 1
ATOM 687 N N . MET A 1 92 ? -11.641 10.609 19.031 1 97 92 MET A N 1
ATOM 688 C CA . MET A 1 92 ? -10.797 11.742 19.406 1 97 92 MET A CA 1
ATOM 689 C C . MET A 1 92 ? -11.453 13.055 19.016 1 97 92 MET A C 1
ATOM 691 O O . MET A 1 92 ? -11.242 14.086 19.656 1 97 92 MET A O 1
ATOM 695 N N . HIS A 1 93 ? -12.234 13 17.984 1 97.44 93 HIS A N 1
ATOM 696 C CA . HIS A 1 93 ? -12.859 14.211 17.469 1 97.44 93 HIS A CA 1
ATOM 697 C C . HIS A 1 93 ? -14.375 14.148 17.594 1 97.44 93 HIS A C 1
ATOM 699 O O . HIS A 1 93 ? -15.094 14.727 16.766 1 97.44 93 HIS A O 1
ATOM 705 N N . ARG A 1 94 ? -14.852 13.398 18.453 1 96.25 94 ARG A N 1
ATOM 706 C CA . ARG A 1 94 ? -16.266 13.07 18.609 1 96.25 94 ARG A CA 1
ATOM 707 C C . ARG A 1 94 ? -17.109 14.336 18.781 1 96.25 94 ARG A C 1
ATOM 709 O O . ARG A 1 94 ? -18.203 14.438 18.203 1 96.25 94 ARG A O 1
ATOM 716 N N . GLU A 1 95 ? -16.625 15.266 19.578 1 97.5 95 GLU A N 1
ATOM 717 C CA . GLU A 1 95 ? -17.391 16.484 19.828 1 97.5 95 GLU A CA 1
ATOM 718 C C . GLU A 1 95 ? -17.672 17.234 18.531 1 97.5 95 GLU A C 1
ATOM 720 O O . GLU A 1 95 ? -18.812 17.609 18.25 1 97.5 95 GLU A O 1
ATOM 725 N N . GLU A 1 96 ? -16.594 17.422 17.75 1 96.94 96 GLU A N 1
ATOM 726 C CA . GLU A 1 96 ? -16.75 18.109 16.469 1 96.94 96 GLU A CA 1
ATOM 727 C C . GLU A 1 96 ? -17.656 17.312 15.531 1 96.94 96 GLU A C 1
ATOM 729 O O . GLU A 1 96 ? -18.578 17.859 14.938 1 96.94 96 GLU A O 1
ATOM 734 N N . LEU A 1 97 ? -17.453 16.047 15.422 1 96.75 97 LEU A N 1
ATOM 735 C CA . LEU A 1 97 ? -18.141 15.203 14.438 1 96.75 97 LEU A CA 1
ATOM 736 C C . LEU A 1 97 ? -19.609 15.008 14.82 1 96.75 97 LEU A C 1
ATOM 738 O O . LEU A 1 97 ? -20.484 15 13.953 1 96.75 97 LEU A O 1
ATOM 742 N N . SER A 1 98 ? -19.844 14.922 16.062 1 94.94 98 SER A N 1
ATOM 743 C CA . SER A 1 98 ? -21.203 14.711 16.531 1 94.94 98 SER A CA 1
ATOM 744 C C . SER A 1 98 ? -22.047 15.969 16.359 1 94.94 98 SER A C 1
ATOM 746 O O . SER A 1 98 ? -23.281 15.906 16.375 1 94.94 98 SER A O 1
ATOM 748 N N . SER A 1 99 ? -21.406 17.062 16.312 1 97.12 99 SER A N 1
ATOM 749 C CA . SER A 1 99 ? -22.125 18.328 16.141 1 97.12 99 SER A CA 1
ATOM 750 C C . SER A 1 99 ? -22.625 18.5 14.719 1 97.12 99 SER A C 1
ATOM 752 O O . SER A 1 99 ? -23.469 19.344 14.445 1 97.12 99 SER A O 1
ATOM 754 N N . ILE A 1 100 ? -22.062 17.656 13.852 1 96.38 100 ILE A N 1
ATOM 755 C CA . ILE A 1 100 ? -22.5 17.703 12.461 1 96.38 100 ILE A CA 1
ATOM 756 C C . ILE A 1 100 ? -23.719 16.797 12.273 1 96.38 100 ILE A C 1
ATOM 758 O O . ILE A 1 100 ? -23.625 15.578 12.375 1 96.38 100 ILE A O 1
ATOM 762 N N . GLN A 1 101 ? -24.875 17.344 11.898 1 95.31 101 GLN A N 1
ATOM 763 C CA . GLN A 1 101 ? -26.141 16.609 11.844 1 95.31 101 GLN A CA 1
ATOM 764 C C . GLN A 1 101 ? -26.25 15.781 10.562 1 95.31 101 GLN A C 1
ATOM 766 O O . GLN A 1 101 ? -26.734 14.648 10.586 1 95.31 101 GLN A O 1
ATOM 771 N N . ASP A 1 102 ? -25.781 16.375 9.516 1 95.69 102 ASP A N 1
ATOM 772 C CA . ASP A 1 102 ? -25.844 15.688 8.234 1 95.69 102 ASP A CA 1
ATOM 773 C C . ASP A 1 102 ? -24.812 14.562 8.156 1 95.69 102 ASP A C 1
ATOM 775 O O . ASP A 1 102 ? -23.609 14.812 8.273 1 95.69 102 ASP A O 1
ATOM 779 N N . GLN A 1 103 ? -25.25 13.367 7.871 1 92.5 103 GLN A N 1
ATOM 780 C CA . GLN A 1 103 ? -24.391 12.195 7.891 1 92.5 103 GLN A CA 1
ATOM 781 C C . GLN A 1 103 ? -23.344 12.258 6.777 1 92.5 103 GLN A C 1
ATOM 783 O O . GLN A 1 103 ? -22.203 11.836 6.965 1 92.5 103 GLN A O 1
ATOM 788 N N . GLU A 1 104 ? -23.75 12.734 5.676 1 93.19 104 GLU A N 1
ATOM 789 C CA . GLU A 1 104 ? -22.828 12.844 4.551 1 93.19 104 GLU A CA 1
ATOM 790 C C . GLU A 1 104 ? -21.734 13.867 4.832 1 93.19 104 GLU A C 1
ATOM 792 O O . GLU A 1 104 ? -20.562 13.625 4.539 1 93.19 104 GLU A O 1
ATOM 797 N N . VAL A 1 105 ? -22.172 15.008 5.367 1 95.69 105 VAL A N 1
ATOM 798 C CA . VAL A 1 105 ? -21.203 16.047 5.723 1 95.69 105 VAL A CA 1
ATOM 799 C C . VAL A 1 105 ? -20.266 15.539 6.816 1 95.69 105 VAL A C 1
ATOM 801 O O . VAL A 1 105 ? -19.062 15.82 6.793 1 95.69 105 VAL A O 1
ATOM 804 N N . ARG A 1 106 ? -20.781 14.805 7.738 1 95.81 106 ARG A N 1
ATOM 805 C CA . ARG A 1 106 ? -19.984 14.234 8.82 1 95.81 106 ARG A CA 1
ATOM 806 C C . ARG A 1 106 ? -18.938 13.258 8.281 1 95.81 106 ARG A C 1
ATOM 808 O O . ARG A 1 106 ? -17.781 13.273 8.711 1 95.81 106 ARG A O 1
ATOM 815 N N . ALA A 1 107 ? -19.359 12.43 7.375 1 94.75 107 ALA A N 1
ATOM 816 C CA . ALA A 1 107 ? -18.438 11.461 6.77 1 94.75 107 ALA A CA 1
ATOM 817 C C . ALA A 1 107 ? -17.328 12.164 6.012 1 94.75 107 ALA A C 1
ATOM 819 O O . ALA A 1 107 ? -16.156 11.75 6.086 1 94.75 107 ALA A O 1
ATOM 820 N N . ARG A 1 108 ? -17.688 13.172 5.312 1 96.19 108 ARG A N 1
ATOM 821 C CA . ARG A 1 108 ? -16.688 13.945 4.574 1 96.19 108 ARG A CA 1
ATOM 822 C C . ARG A 1 108 ? -15.695 14.594 5.523 1 96.19 108 ARG A C 1
ATOM 824 O O . ARG A 1 108 ? -14.484 14.586 5.266 1 96.19 108 ARG A O 1
ATOM 831 N N . ARG A 1 109 ? -16.25 15.156 6.555 1 97.5 109 ARG A N 1
ATOM 832 C CA . ARG A 1 109 ? -15.391 15.797 7.547 1 97.5 109 ARG A CA 1
ATOM 833 C C . ARG A 1 109 ? -14.461 14.781 8.195 1 97.5 109 ARG A C 1
ATOM 835 O O . ARG A 1 109 ? -13.297 15.078 8.469 1 97.5 109 ARG A O 1
ATOM 842 N N . LEU A 1 110 ? -14.961 13.617 8.477 1 97.75 110 LEU A N 1
ATOM 843 C CA . LEU A 1 110 ? -14.133 12.57 9.07 1 97.75 110 LEU A CA 1
ATOM 844 C C . LEU A 1 110 ? -12.984 12.195 8.148 1 97.75 110 LEU A C 1
ATOM 846 O O . LEU A 1 110 ? -11.875 11.922 8.609 1 97.75 110 LEU A O 1
ATOM 850 N N . VAL A 1 111 ? -13.211 12.125 6.84 1 97.94 111 VAL A N 1
ATOM 851 C CA . VAL A 1 111 ? -12.156 11.867 5.867 1 97.94 111 VAL A CA 1
ATOM 852 C C . VAL A 1 111 ? -11.039 12.906 6.027 1 97.94 111 VAL A C 1
ATOM 854 O O . VAL A 1 111 ? -9.859 12.547 6.098 1 97.94 111 VAL A O 1
ATOM 857 N N . GLU A 1 112 ? -11.43 14.125 6.125 1 98 112 GLU A N 1
ATOM 858 C CA . GLU A 1 112 ? -10.461 15.211 6.258 1 98 112 GLU A CA 1
ATOM 859 C C . GLU A 1 112 ? -9.688 15.102 7.566 1 98 112 GLU A C 1
ATOM 861 O O . GLU A 1 112 ? -8.461 15.242 7.578 1 98 112 GLU A O 1
ATOM 866 N N . ILE A 1 113 ? -10.398 14.867 8.609 1 98 113 ILE A N 1
ATOM 867 C CA . ILE A 1 113 ? -9.773 14.75 9.922 1 98 113 ILE A CA 1
ATOM 868 C C . ILE A 1 113 ? -8.812 13.562 9.93 1 98 113 ILE A C 1
ATOM 870 O O . ILE A 1 113 ? -7.719 13.648 10.484 1 98 113 ILE A O 1
ATOM 874 N N . ASN A 1 114 ? -9.281 12.484 9.352 1 98.06 114 ASN A N 1
ATOM 875 C CA . ASN A 1 114 ? -8.422 11.305 9.273 1 98.06 114 ASN A CA 1
ATOM 876 C C . ASN A 1 114 ? -7.109 11.617 8.555 1 98.06 114 ASN A C 1
ATOM 878 O O . ASN A 1 114 ? -6.035 11.234 9.016 1 98.06 114 ASN A O 1
ATOM 882 N N . VAL A 1 115 ? -7.176 12.312 7.469 1 98.12 115 VAL A N 1
ATOM 883 C CA . VAL A 1 115 ? -5.988 12.688 6.707 1 98.12 115 VAL A CA 1
ATOM 884 C C . VAL A 1 115 ? -5.062 13.531 7.574 1 98.12 115 VAL A C 1
ATOM 886 O O . VAL A 1 115 ? -3.852 13.305 7.613 1 98.12 115 VAL A O 1
ATOM 889 N N . ILE A 1 116 ? -5.613 14.469 8.281 1 98 116 ILE A N 1
ATOM 890 C CA . ILE A 1 116 ? -4.84 15.359 9.141 1 98 116 ILE A CA 1
ATOM 891 C C . ILE A 1 116 ? -4.16 14.555 10.242 1 98 116 ILE A C 1
ATOM 893 O O . ILE A 1 116 ? -2.973 14.742 10.516 1 98 116 ILE A O 1
ATOM 897 N N . GLU A 1 117 ? -4.91 13.688 10.852 1 97.81 117 GLU A N 1
ATOM 898 C CA . GLU A 1 117 ? -4.352 12.867 11.922 1 97.81 117 GLU A CA 1
ATOM 899 C C . GLU A 1 117 ? -3.223 11.977 11.406 1 97.81 117 GLU A C 1
ATOM 901 O O . GLU A 1 117 ? -2.246 11.734 12.117 1 97.81 117 GLU A O 1
ATOM 906 N N . GLN A 1 118 ? -3.395 11.438 10.203 1 97.88 118 GLN A N 1
ATOM 907 C CA . GLN A 1 118 ? -2.324 10.625 9.641 1 97.88 118 GLN A CA 1
ATOM 908 C C . GLN A 1 118 ? -1.092 11.469 9.336 1 97.88 118 GLN A C 1
ATOM 910 O O . GLN A 1 118 ? 0.039 11 9.469 1 97.88 118 GLN A O 1
ATOM 915 N N . ALA A 1 119 ? -1.296 12.688 8.883 1 97.56 119 ALA A N 1
ATOM 916 C CA . ALA A 1 119 ? -0.171 13.602 8.719 1 97.56 119 ALA A CA 1
ATOM 917 C C . ALA A 1 119 ? 0.561 13.82 10.039 1 97.56 119 ALA A C 1
ATOM 919 O O . ALA A 1 119 ? 1.793 13.812 10.078 1 97.56 119 ALA A 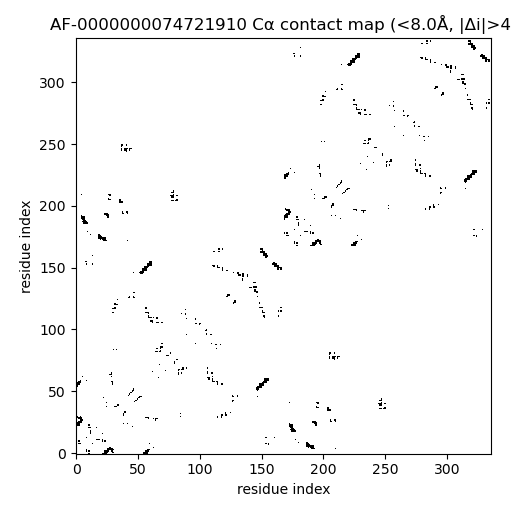O 1
ATOM 920 N N . ILE A 1 120 ? -0.168 14.008 11.109 1 97.19 120 ILE A N 1
ATOM 921 C CA . ILE A 1 120 ? 0.415 14.164 12.438 1 97.19 120 ILE A CA 1
ATOM 922 C C . ILE A 1 120 ? 1.203 12.914 12.805 1 97.19 120 ILE A C 1
ATOM 924 O O . ILE A 1 120 ? 2.311 13.008 13.336 1 97.19 120 ILE A O 1
ATOM 928 N N . ASN A 1 121 ? 0.62 11.797 12.516 1 97.25 121 ASN A N 1
ATOM 929 C CA . ASN A 1 121 ? 1.307 10.539 12.789 1 97.25 121 ASN A CA 1
ATOM 930 C C . ASN A 1 121 ? 2.643 10.453 12.055 1 97.25 121 ASN A C 1
ATOM 932 O O . ASN A 1 121 ? 3.615 9.922 12.594 1 97.25 121 ASN A O 1
ATOM 936 N N . LEU A 1 122 ? 2.684 10.906 10.836 1 97.19 122 LEU A N 1
ATOM 937 C CA . LEU A 1 122 ? 3.922 10.93 10.07 1 97.19 122 LEU A CA 1
ATOM 938 C C . LEU A 1 122 ? 4.977 11.789 10.766 1 97.19 122 LEU A C 1
ATOM 940 O O . LEU A 1 122 ? 6.137 11.391 10.867 1 97.19 122 LEU A O 1
ATOM 944 N N . TYR A 1 123 ? 4.566 12.922 11.25 1 96.56 123 TYR A N 1
ATOM 945 C CA . TYR A 1 123 ? 5.496 13.812 11.938 1 96.56 123 TYR A CA 1
ATOM 946 C C . TYR A 1 123 ? 6.07 13.156 13.18 1 96.56 123 TYR A C 1
ATOM 948 O O . TYR A 1 123 ? 7.191 13.461 13.594 1 96.56 123 TYR A O 1
ATOM 956 N N . LYS A 1 124 ? 5.355 12.242 13.688 1 96.06 124 LYS A N 1
ATOM 957 C CA . LYS A 1 124 ? 5.77 11.586 14.922 1 96.06 124 LYS A CA 1
ATOM 958 C C . LYS A 1 124 ? 6.781 10.477 14.648 1 96.06 124 LYS A C 1
ATOM 960 O O . LYS A 1 124 ? 7.441 9.992 15.57 1 96.06 124 LYS A O 1
ATOM 965 N N . THR A 1 125 ? 6.91 10.102 13.406 1 95.38 125 THR A N 1
ATOM 966 C CA . THR A 1 125 ? 7.809 9 13.078 1 95.38 125 THR A CA 1
ATOM 967 C C . THR A 1 125 ? 9.266 9.422 13.25 1 95.38 125 THR A C 1
ATOM 969 O O . THR A 1 125 ? 9.641 10.539 12.906 1 95.38 125 THR A O 1
ATOM 972 N N . ARG A 1 126 ? 10.078 8.5 13.734 1 94.62 126 ARG A N 1
ATOM 973 C CA . ARG A 1 126 ? 11.461 8.797 14.078 1 94.62 126 ARG A CA 1
ATOM 974 C C . ARG A 1 126 ? 12.234 9.305 12.867 1 94.62 126 ARG A C 1
ATOM 976 O O . ARG A 1 126 ? 12.93 10.32 12.953 1 94.62 126 ARG A O 1
ATOM 983 N N . ILE A 1 127 ? 12.109 8.648 11.773 1 96.12 127 ILE A N 1
ATOM 984 C CA . ILE A 1 127 ? 12.922 8.969 10.602 1 96.12 127 ILE A CA 1
ATOM 985 C C . ILE A 1 127 ? 12.539 10.352 10.078 1 96.12 127 ILE A C 1
ATOM 987 O O . ILE A 1 127 ? 13.398 11.094 9.586 1 96.12 127 ILE A O 1
ATOM 991 N N . VAL A 1 128 ? 11.281 10.688 10.125 1 97.12 128 VAL A N 1
ATOM 992 C CA . VAL A 1 128 ? 10.812 12 9.695 1 97.12 128 VAL A CA 1
ATOM 993 C C . VAL A 1 128 ? 11.383 13.078 10.625 1 97.12 128 VAL A C 1
ATOM 995 O O . VAL A 1 128 ? 11.914 14.086 10.156 1 97.12 128 VAL A O 1
ATOM 998 N N . GLN A 1 129 ? 11.336 12.828 11.875 1 97.62 129 GLN A N 1
ATOM 999 C CA . GLN A 1 129 ? 11.867 13.781 12.844 1 97.62 129 GLN A CA 1
ATOM 1000 C C . GLN A 1 129 ? 13.375 13.969 12.664 1 97.62 129 GLN A C 1
ATOM 1002 O O . GLN A 1 129 ? 13.875 15.094 12.695 1 97.62 129 GLN A O 1
ATOM 1007 N N . GLN A 1 130 ? 14.062 12.898 12.508 1 97.38 130 GLN A N 1
ATOM 1008 C CA . GLN A 1 130 ? 15.508 12.953 12.312 1 97.38 130 GLN A CA 1
ATOM 1009 C C . GLN A 1 130 ? 15.867 13.773 11.086 1 97.38 130 GLN A C 1
ATOM 1011 O O . GLN A 1 130 ? 16.766 14.617 11.133 1 97.38 130 GLN A O 1
ATOM 1016 N N . ARG A 1 131 ? 15.172 13.477 10.023 1 97.62 131 ARG A N 1
ATOM 1017 C CA . ARG A 1 131 ? 15.438 14.203 8.781 1 97.62 131 ARG A CA 1
ATOM 1018 C C . ARG A 1 131 ? 15.109 15.68 8.93 1 97.62 131 ARG A C 1
ATOM 1020 O O . ARG A 1 131 ? 15.828 16.531 8.406 1 97.62 131 ARG A O 1
ATOM 1027 N N . 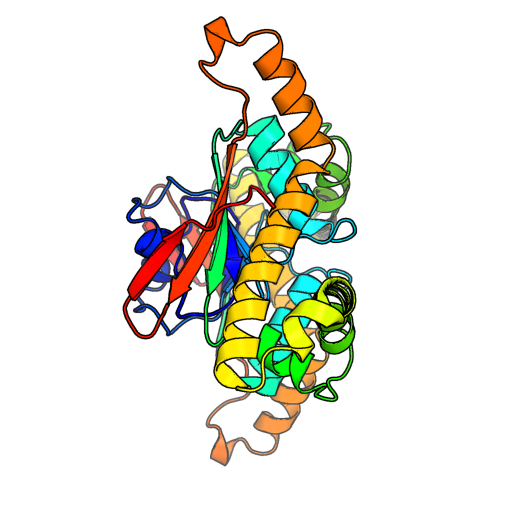ARG A 1 132 ? 14.086 15.992 9.586 1 97.62 132 ARG A N 1
ATOM 1028 C CA . ARG A 1 132 ? 13.688 17.391 9.789 1 97.62 132 ARG A CA 1
ATOM 1029 C C . ARG A 1 132 ? 14.711 18.125 10.648 1 97.62 132 ARG A C 1
ATOM 1031 O O . ARG A 1 132 ? 15.039 19.281 10.359 1 97.62 132 ARG A O 1
ATOM 1038 N N . ILE A 1 133 ? 15.234 17.516 11.641 1 97.94 133 ILE A N 1
ATOM 1039 C CA . ILE A 1 133 ? 16.266 18.125 12.469 1 97.94 133 ILE A CA 1
ATOM 1040 C C . ILE A 1 133 ? 17.516 18.375 11.633 1 97.94 133 ILE A C 1
ATOM 1042 O O . ILE A 1 133 ? 18.094 19.469 11.68 1 97.94 133 ILE A O 1
ATOM 1046 N N . GLU A 1 134 ? 17.891 17.391 10.914 1 97.44 134 GLU A N 1
ATOM 1047 C CA . GLU A 1 134 ? 19.062 17.469 10.062 1 97.44 134 GLU A CA 1
ATOM 1048 C C . GLU A 1 134 ? 18.938 18.609 9.062 1 97.44 134 GLU A C 1
ATOM 1050 O O . GLU A 1 134 ? 19.875 19.406 8.891 1 97.44 134 GLU A O 1
ATOM 1055 N N . THR A 1 135 ? 17.859 18.719 8.445 1 97.5 135 THR A N 1
ATOM 1056 C CA . THR A 1 135 ? 17.688 19.703 7.395 1 97.5 135 THR A CA 1
ATOM 1057 C C . THR A 1 135 ? 17.453 21.094 7.988 1 97.5 135 THR A C 1
ATOM 1059 O O . THR A 1 135 ? 17.734 22.109 7.348 1 97.5 135 THR A O 1
ATOM 1062 N N . TYR A 1 136 ? 16.922 21.094 9.195 1 97.25 136 TYR A N 1
ATOM 1063 C CA . TYR A 1 136 ? 16.781 22.359 9.898 1 97.25 136 TYR A CA 1
ATOM 1064 C C . TYR A 1 136 ? 18.156 22.938 10.234 1 97.25 136 TYR A C 1
ATOM 1066 O O . TYR A 1 136 ? 18.375 24.141 10.094 1 97.25 136 TYR A O 1
ATOM 1074 N N . GLN A 1 137 ? 19.047 22.156 10.617 1 97.31 137 GLN A N 1
ATOM 1075 C CA . GLN A 1 137 ? 20.391 22.578 10.992 1 97.31 137 GLN A CA 1
ATOM 1076 C C . GLN A 1 137 ? 21.188 23 9.766 1 97.31 137 GLN A C 1
ATOM 1078 O O . GLN A 1 137 ? 22.141 23.797 9.883 1 97.31 137 GLN A O 1
ATOM 1083 N N . ASN A 1 138 ? 20.812 22.516 8.648 1 95.75 138 ASN A N 1
ATOM 1084 C CA . ASN A 1 138 ? 21.484 22.859 7.395 1 95.75 138 ASN A CA 1
ATOM 1085 C C . ASN A 1 138 ? 20.516 23.469 6.391 1 95.75 138 ASN A C 1
ATOM 1087 O O . ASN A 1 138 ? 20.438 23.031 5.242 1 95.75 138 ASN A O 1
ATOM 1091 N N . LEU A 1 139 ? 19.797 24.422 6.891 1 94.62 139 LEU A N 1
ATOM 1092 C CA . LEU A 1 139 ? 18.703 25 6.129 1 94.62 139 LEU A CA 1
ATOM 1093 C C . LEU A 1 139 ? 19.203 25.625 4.836 1 94.62 139 LEU A C 1
ATOM 1095 O O . LEU A 1 139 ? 18.516 25.609 3.811 1 94.62 139 LEU A O 1
ATOM 1099 N N . GLU A 1 140 ? 20.359 26.266 4.824 1 95.06 140 GLU A N 1
ATOM 1100 C CA . GLU A 1 140 ? 20.953 26.906 3.652 1 95.06 140 GLU A CA 1
ATOM 1101 C C . GLU A 1 140 ? 21.172 25.906 2.523 1 95.06 140 GLU A C 1
ATOM 1103 O O . GLU A 1 140 ? 20.969 26.234 1.351 1 95.06 140 GLU A O 1
ATOM 1108 N N . GLU A 1 141 ? 21.469 24.734 2.926 1 94.88 141 GLU A N 1
ATOM 1109 C CA . GLU A 1 141 ? 21.781 23.688 1.953 1 94.88 141 GLU A CA 1
ATOM 1110 C C . GLU A 1 141 ? 20.5 23.094 1.363 1 94.88 141 GLU A C 1
ATOM 1112 O O . GLU A 1 141 ? 20.453 22.75 0.177 1 94.88 141 GLU A O 1
ATOM 1117 N N . HIS A 1 142 ? 19.5 22.984 2.125 1 95 142 HIS A N 1
ATOM 1118 C CA . HIS A 1 142 ? 18.328 22.219 1.726 1 95 142 HIS A CA 1
ATOM 1119 C C . HIS A 1 142 ? 17.172 23.125 1.306 1 95 142 HIS A C 1
ATOM 1121 O O . HIS A 1 142 ? 16.25 22.688 0.624 1 95 142 HIS A O 1
ATOM 1127 N N . GLY A 1 143 ? 17.25 24.359 1.716 1 95.69 143 GLY A N 1
ATOM 1128 C CA . GLY A 1 143 ? 16.25 25.344 1.332 1 95.69 143 GLY A CA 1
ATOM 1129 C C . GLY A 1 143 ? 15.047 25.375 2.266 1 95.69 143 GLY A C 1
ATOM 1130 O O . GLY A 1 143 ? 14.438 26.422 2.463 1 95.69 143 GLY A O 1
ATOM 1131 N N . PHE A 1 144 ? 14.578 24.312 2.807 1 96.25 144 PHE A N 1
ATOM 1132 C CA . PHE A 1 144 ? 13.5 24.203 3.781 1 96.25 144 PHE A CA 1
ATOM 1133 C C . PHE A 1 144 ? 13.648 22.938 4.625 1 96.25 144 PHE A C 1
ATOM 1135 O O . PHE A 1 144 ? 14.508 22.109 4.352 1 96.25 144 PHE A O 1
ATOM 1142 N N . VAL A 1 145 ? 12.898 22.859 5.746 1 97.62 145 VAL A N 1
ATOM 1143 C CA . VAL A 1 145 ? 12.914 21.688 6.602 1 97.62 145 VAL A CA 1
ATOM 1144 C C . VAL A 1 145 ? 12.203 20.531 5.895 1 97.62 145 VAL A C 1
ATOM 1146 O O . VAL A 1 145 ? 11.047 20.656 5.48 1 97.62 145 VAL A O 1
ATOM 1149 N N . GLN A 1 146 ? 12.922 19.5 5.773 1 97.56 146 GLN A N 1
ATOM 1150 C CA . GLN A 1 146 ? 12.43 18.375 5.004 1 97.56 146 GLN A CA 1
ATOM 1151 C C . GLN A 1 146 ? 12.195 17.156 5.906 1 97.56 146 GLN A C 1
ATOM 1153 O O . GLN A 1 146 ? 12.891 16.969 6.902 1 97.56 146 GLN A O 1
ATOM 1158 N N . PRO A 1 147 ? 11.234 16.219 5.613 1 97.88 147 PRO A N 1
ATOM 1159 C CA . PRO A 1 147 ? 10.25 16.406 4.539 1 97.88 147 PRO A CA 1
ATOM 1160 C C . PRO A 1 147 ? 9.102 17.328 4.941 1 97.88 147 PRO A C 1
ATOM 1162 O O . PRO A 1 147 ? 8.781 17.438 6.125 1 97.88 147 PRO A O 1
ATOM 1165 N N . LYS A 1 148 ? 8.547 17.984 3.977 1 97.19 148 LYS A N 1
ATOM 1166 C CA . LYS A 1 148 ? 7.27 18.672 4.16 1 97.19 148 LYS A CA 1
ATOM 1167 C C . LYS A 1 148 ? 6.102 17.719 3.926 1 97.19 148 LYS A C 1
ATOM 1169 O O . LYS A 1 148 ? 6.102 16.953 2.961 1 97.19 148 LYS A O 1
ATOM 1174 N N . ILE A 1 149 ? 5.129 17.75 4.793 1 97.12 149 ILE A N 1
ATOM 1175 C CA . ILE A 1 149 ? 3.992 16.844 4.703 1 97.12 149 ILE A CA 1
ATOM 1176 C C . ILE A 1 149 ? 2.756 17.609 4.234 1 97.12 149 ILE A C 1
ATOM 1178 O O . ILE A 1 149 ? 2.451 18.688 4.746 1 97.12 149 ILE A O 1
ATOM 1182 N N . HIS A 1 150 ? 2.062 17.078 3.256 1 96.38 150 HIS A N 1
ATOM 1183 C CA . HIS A 1 150 ? 0.917 17.719 2.623 1 96.38 150 HIS A CA 1
ATOM 1184 C C . HIS A 1 150 ? -0.343 16.875 2.77 1 96.38 150 HIS A C 1
ATOM 1186 O O . HIS A 1 150 ? -0.564 15.938 1.992 1 96.38 150 HIS A O 1
ATOM 1192 N N . PRO A 1 151 ? -1.203 17.203 3.729 1 97.56 151 PRO A N 1
ATOM 1193 C CA . PRO A 1 151 ? -2.508 16.547 3.773 1 97.56 151 PRO A CA 1
ATOM 1194 C C . PRO A 1 151 ? -3.445 17.016 2.662 1 97.56 151 PRO A C 1
ATOM 1196 O O . PRO A 1 151 ? -3.656 18.219 2.488 1 97.56 151 PRO A O 1
ATOM 1199 N N . CYS A 1 152 ? -3.934 16.062 1.933 1 96.69 152 CYS A N 1
ATOM 1200 C CA . CYS A 1 152 ? -4.809 16.359 0.805 1 96.69 152 CYS A CA 1
ATOM 1201 C C . CYS A 1 152 ? -6.016 15.438 0.784 1 96.69 152 CYS A C 1
ATOM 1203 O O . CYS A 1 152 ? -5.965 14.336 1.342 1 96.69 152 CYS A O 1
ATOM 1205 N N . VAL A 1 153 ? -7.094 15.922 0.168 1 96.75 153 VAL A N 1
ATOM 1206 C CA . VAL A 1 153 ? -8.266 15.078 -0.041 1 96.75 153 VAL A CA 1
ATOM 1207 C C . VAL A 1 153 ? -8.711 15.164 -1.5 1 96.75 153 VAL A C 1
ATOM 1209 O O . VAL A 1 153 ? -8.711 16.25 -2.094 1 96.75 153 VAL A O 1
ATOM 1212 N N . TYR A 1 154 ? -8.992 14.023 -2.029 1 95.38 154 TYR A N 1
ATOM 1213 C CA . TYR A 1 154 ? -9.461 13.898 -3.402 1 95.38 154 TYR A CA 1
ATOM 1214 C C . TYR A 1 154 ? -10.961 13.617 -3.439 1 95.38 154 TYR A C 1
ATOM 1216 O O . TYR A 1 154 ? -11.469 12.828 -2.637 1 95.38 154 TYR A O 1
ATOM 1224 N N . ASP A 1 155 ? -11.617 14.297 -4.328 1 94.62 155 ASP A N 1
ATOM 1225 C CA . ASP A 1 155 ? -13.039 14.055 -4.547 1 94.62 155 ASP A CA 1
ATOM 1226 C C . ASP A 1 155 ? -13.281 13.328 -5.871 1 94.62 155 ASP A C 1
ATOM 1228 O O . ASP A 1 155 ? -13.25 13.945 -6.938 1 94.62 155 ASP A O 1
ATOM 1232 N N . PRO A 1 156 ? -13.594 12.055 -5.758 1 91 156 PRO A N 1
ATOM 1233 C CA . PRO A 1 156 ? -13.797 11.297 -6.996 1 91 156 PRO A CA 1
ATOM 1234 C C . PRO A 1 156 ? -14.984 11.805 -7.812 1 91 156 PRO A C 1
ATOM 1236 O O . PRO A 1 156 ? -15.031 11.602 -9.031 1 91 156 PRO A O 1
ATOM 1239 N N . ALA A 1 157 ? -15.898 12.445 -7.227 1 90.88 157 ALA A N 1
ATOM 1240 C CA . ALA A 1 157 ? -17.094 12.938 -7.918 1 90.88 157 ALA A CA 1
ATOM 1241 C C . ALA A 1 157 ? -16.75 14.133 -8.805 1 90.88 157 ALA A C 1
ATOM 1243 O O . ALA A 1 157 ? -17.344 14.297 -9.883 1 90.88 157 ALA A O 1
ATOM 1244 N N . THR A 1 158 ? -15.805 14.93 -8.422 1 91.06 158 THR A N 1
ATOM 1245 C CA . THR A 1 158 ? -15.523 16.156 -9.141 1 91.06 158 THR A CA 1
ATOM 1246 C C . THR A 1 158 ? -14.141 16.109 -9.781 1 91.06 158 THR A C 1
ATOM 1248 O O . THR A 1 158 ? -13.828 16.906 -10.672 1 91.06 158 THR A O 1
ATOM 1251 N N . GLY A 1 159 ? -13.297 15.234 -9.219 1 88.62 159 GLY A N 1
ATOM 1252 C CA . GLY A 1 159 ? -11.922 15.172 -9.672 1 88.62 159 GLY A CA 1
ATOM 1253 C C . GLY A 1 159 ? -11.023 16.203 -9.031 1 88.62 159 GLY A C 1
ATOM 1254 O O . GLY A 1 159 ? -9.875 16.375 -9.43 1 88.62 159 GLY A O 1
ATOM 1255 N N . LYS A 1 160 ? -11.508 16.844 -8.031 1 91.25 160 LYS A N 1
ATOM 1256 C CA . LYS A 1 160 ? -10.758 17.922 -7.395 1 91.25 160 LYS A CA 1
ATOM 1257 C C . LYS A 1 160 ? -9.891 17.391 -6.258 1 91.25 160 LYS A C 1
ATOM 1259 O O . LYS A 1 160 ? -10.32 16.5 -5.504 1 91.25 160 LYS A O 1
ATOM 1264 N N . LEU A 1 161 ? -8.68 17.875 -6.227 1 92.56 161 LEU A N 1
ATOM 1265 C CA . LEU A 1 161 ? -7.738 17.625 -5.141 1 92.56 161 LEU A CA 1
ATOM 1266 C C . LEU A 1 161 ? -7.547 18.891 -4.301 1 92.56 161 LEU A C 1
ATOM 1268 O O . LEU A 1 161 ? -7.219 19.953 -4.832 1 92.56 161 LEU A O 1
ATOM 1272 N N . VAL A 1 162 ? -7.762 18.75 -3.006 1 93.81 162 VAL A N 1
ATOM 1273 C CA . VAL A 1 162 ? -7.699 19.922 -2.135 1 93.81 162 VAL A CA 1
ATOM 1274 C C . VAL A 1 162 ? -6.676 19.688 -1.026 1 93.81 162 VAL A C 1
ATOM 1276 O O . VAL A 1 162 ? -6.668 18.641 -0.393 1 93.81 162 VAL A O 1
ATOM 1279 N N . ARG A 1 163 ? -5.863 20.672 -0.873 1 94.94 163 ARG A N 1
ATOM 1280 C CA . ARG A 1 163 ? -4.945 20.641 0.261 1 94.94 163 ARG A CA 1
ATOM 1281 C C . ARG A 1 163 ? -5.641 21.109 1.54 1 94.94 163 ARG A C 1
ATOM 1283 O O . ARG A 1 163 ? -6.406 22.062 1.525 1 94.94 163 ARG A O 1
ATOM 1290 N N . LEU A 1 164 ? -5.445 20.281 2.52 1 95.5 164 LEU A N 1
ATOM 1291 C CA . LEU A 1 164 ? -6.059 20.609 3.801 1 95.5 164 LEU A CA 1
ATOM 1292 C C . LEU A 1 164 ? -5.125 21.469 4.645 1 95.5 164 LEU A C 1
ATOM 1294 O O . LEU A 1 164 ? -3.902 21.391 4.508 1 95.5 164 LEU A O 1
ATOM 1298 N N . ASP A 1 165 ? -5.629 22.359 5.367 1 83.31 165 ASP A N 1
ATOM 1299 C CA . ASP A 1 165 ? -4.84 23.203 6.273 1 83.31 165 ASP A CA 1
ATOM 1300 C C . ASP A 1 165 ? -4.457 22.438 7.535 1 83.31 165 ASP A C 1
ATOM 1302 O O . ASP A 1 165 ? -5.32 21.859 8.203 1 83.31 165 ASP A O 1
ATOM 1306 N N . ALA A 1 166 ? -3.188 21.812 7.59 1 63.94 166 ALA A N 1
ATOM 1307 C CA . ALA A 1 166 ? -2.711 21.078 8.758 1 63.94 166 ALA A CA 1
ATOM 1308 C C . ALA A 1 166 ? -2.803 21.938 10.023 1 63.94 166 ALA A C 1
ATOM 1310 O O . ALA A 1 166 ? -2.66 21.422 11.133 1 63.94 166 ALA A O 1
ATOM 1311 N N . ARG A 1 167 ? -2.791 23.344 9.969 1 53.66 167 ARG A N 1
ATOM 1312 C CA . ARG A 1 167 ? -2.73 24.188 11.156 1 53.66 167 ARG A CA 1
ATOM 1313 C C . ARG A 1 167 ? -3.93 23.938 12.07 1 53.66 167 ARG A C 1
ATOM 1315 O O . ARG A 1 167 ? -5.012 24.484 11.836 1 53.66 167 ARG A O 1
ATOM 1322 N N . ALA A 1 168 ? -4.094 22.641 12.508 1 40.19 168 ALA A N 1
ATOM 1323 C CA . ALA A 1 168 ? -5.02 22.656 13.641 1 40.19 168 ALA A CA 1
ATOM 1324 C C . ALA A 1 168 ? -4.379 23.312 14.867 1 40.19 168 ALA A C 1
ATOM 1326 O O . ALA A 1 168 ? -3.172 23.172 15.086 1 40.19 168 ALA A O 1
ATOM 1327 N N . MET B 1 1 ? -4.621 -5.426 -7.168 1 93.88 1 MET B N 1
ATOM 1328 C CA . MET B 1 1 ? -3.203 -5.574 -7.477 1 93.88 1 MET B CA 1
ATOM 1329 C C . MET B 1 1 ? -2.348 -5.316 -6.242 1 93.88 1 MET B C 1
ATOM 1331 O O . MET B 1 1 ? -2.598 -4.371 -5.492 1 93.88 1 MET B O 1
ATOM 1335 N N . LEU B 1 2 ? -1.473 -6.223 -6.02 1 95.75 2 LEU B N 1
ATOM 1336 C CA . LEU B 1 2 ? -0.429 -6.078 -5.012 1 95.75 2 LEU B CA 1
ATOM 1337 C C . LEU B 1 2 ? 0.918 -5.785 -5.66 1 95.75 2 LEU B C 1
ATOM 1339 O O . LEU B 1 2 ? 1.478 -6.637 -6.355 1 95.75 2 LEU B O 1
ATOM 1343 N N . GLY B 1 3 ? 1.428 -4.59 -5.48 1 95.12 3 GLY B N 1
ATOM 1344 C CA . GLY B 1 3 ? 2.65 -4.176 -6.145 1 95.12 3 GLY B CA 1
ATOM 1345 C C . GLY B 1 3 ? 3.65 -3.523 -5.207 1 95.12 3 GLY B C 1
ATOM 1346 O O . GLY B 1 3 ? 3.408 -3.434 -4 1 95.12 3 GLY B O 1
ATOM 1347 N N . CYS B 1 4 ? 4.77 -3.139 -5.816 1 96.06 4 CYS B N 1
ATOM 1348 C CA . CYS B 1 4 ? 5.828 -2.5 -5.043 1 96.06 4 CYS B CA 1
ATOM 1349 C C . CYS B 1 4 ? 5.574 -1.005 -4.898 1 96.06 4 CYS B C 1
ATOM 1351 O O . CYS B 1 4 ? 4.957 -0.39 -5.77 1 96.06 4 CYS B O 1
ATOM 1353 N N . SER B 1 5 ? 6.098 -0.375 -3.836 1 94.81 5 SER B N 1
ATOM 1354 C CA . SER B 1 5 ? 5.984 1.056 -3.572 1 94.81 5 SER B CA 1
ATOM 1355 C C . SER B 1 5 ? 6.77 1.87 -4.594 1 94.81 5 SER B C 1
ATOM 1357 O O . SER B 1 5 ? 6.574 3.082 -4.715 1 94.81 5 SER B O 1
ATOM 1359 N N . ASP B 1 6 ? 7.547 1.278 -5.383 1 90.62 6 ASP B N 1
ATOM 1360 C CA . ASP B 1 6 ? 8.453 1.933 -6.316 1 90.62 6 ASP B CA 1
ATOM 1361 C C . ASP B 1 6 ? 7.688 2.779 -7.328 1 90.62 6 ASP B C 1
ATOM 1363 O O . ASP B 1 6 ? 6.637 2.365 -7.82 1 90.62 6 ASP B O 1
ATOM 1367 N N . SER B 1 7 ? 8.289 3.828 -7.66 1 80.56 7 SER B N 1
ATOM 1368 C CA . SER B 1 7 ? 7.648 4.832 -8.508 1 80.56 7 SER B CA 1
ATOM 1369 C C . SER B 1 7 ? 7.527 4.34 -9.945 1 80.56 7 SER B C 1
ATOM 1371 O O . SER B 1 7 ? 6.695 4.836 -10.711 1 80.56 7 SER B O 1
ATOM 1373 N N . ARG B 1 8 ? 8.398 3.537 -10.32 1 74.38 8 ARG B N 1
ATOM 1374 C CA . ARG B 1 8 ? 8.438 3.074 -11.711 1 74.38 8 ARG B CA 1
ATOM 1375 C C . ARG B 1 8 ? 7.348 2.039 -11.969 1 74.38 8 ARG B C 1
ATOM 1377 O O . ARG B 1 8 ? 7.082 1.688 -13.117 1 74.38 8 ARG B O 1
ATOM 1384 N N . VAL B 1 9 ? 6.625 1.628 -10.867 1 75.81 9 VAL B N 1
ATOM 1385 C CA . VAL B 1 9 ? 5.57 0.628 -10.984 1 75.81 9 VAL B CA 1
ATOM 1386 C C . VAL B 1 9 ? 4.215 1.273 -10.703 1 75.81 9 VAL B C 1
ATOM 1388 O O . VAL B 1 9 ? 3.729 1.24 -9.57 1 75.81 9 VAL B O 1
ATOM 1391 N N . ALA B 1 10 ? 3.562 1.81 -11.695 1 76.25 10 ALA B N 1
ATOM 1392 C CA . ALA B 1 10 ? 2.234 2.404 -11.57 1 76.25 10 ALA B CA 1
ATOM 1393 C C . ALA B 1 10 ? 1.151 1.434 -12.039 1 76.25 10 ALA B C 1
ATOM 1395 O O . ALA B 1 10 ? 1.04 1.146 -13.227 1 76.25 10 ALA B O 1
ATOM 1396 N N . PRO B 1 11 ? 0.364 0.955 -11.133 1 77.06 11 PRO B N 1
ATOM 1397 C CA . PRO B 1 11 ? -0.546 -0.15 -11.445 1 77.06 11 PRO B CA 1
ATOM 1398 C C . PRO B 1 11 ? -1.447 0.148 -12.641 1 77.06 11 PRO B C 1
ATOM 1400 O O . PRO B 1 11 ? -1.621 -0.706 -13.516 1 77.06 11 PRO B O 1
ATOM 1403 N N . GLY B 1 12 ? -2.053 1.325 -12.633 1 74.25 12 GLY B N 1
ATOM 1404 C CA . GLY B 1 12 ? -2.922 1.659 -13.75 1 74.25 12 GLY B CA 1
ATOM 1405 C C . GLY B 1 12 ? -2.205 1.659 -15.086 1 74.25 12 GLY B C 1
ATOM 1406 O O . GLY B 1 12 ? -2.723 1.134 -16.078 1 74.25 12 GLY B O 1
ATOM 1407 N N . THR B 1 13 ? -1.051 2.164 -15.102 1 69.12 13 THR B N 1
ATOM 1408 C CA . THR B 1 13 ? -0.259 2.264 -16.328 1 69.12 13 THR B CA 1
ATOM 1409 C C . THR B 1 13 ? 0.243 0.89 -16.766 1 69.12 13 THR B C 1
ATOM 1411 O O . THR B 1 13 ? 0.178 0.544 -17.938 1 69.12 13 THR B O 1
ATOM 1414 N N . ILE B 1 14 ? 0.577 0.05 -15.844 1 73.81 14 ILE B N 1
ATOM 1415 C CA . ILE B 1 14 ? 1.171 -1.252 -16.125 1 73.81 14 ILE B CA 1
ATOM 1416 C C . ILE B 1 14 ? 0.096 -2.209 -16.641 1 73.81 14 ILE B C 1
ATOM 1418 O O . ILE B 1 14 ? 0.33 -2.977 -17.578 1 73.81 14 ILE B O 1
ATOM 1422 N N . CYS B 1 15 ? -1.042 -2.08 -16 1 74.69 15 CYS B N 1
ATOM 1423 C CA . CYS B 1 15 ? -2.102 -3.012 -16.375 1 74.69 15 CYS B CA 1
ATOM 1424 C C . CYS B 1 15 ? -2.924 -2.467 -17.531 1 74.69 15 CYS B C 1
ATOM 1426 O O . CYS B 1 15 ? -3.729 -3.191 -18.125 1 74.69 15 CYS B O 1
ATOM 1428 N N . GLY B 1 16 ? -2.695 -1.209 -17.922 1 70.62 16 GLY B N 1
ATOM 1429 C CA . GLY B 1 16 ? -3.451 -0.598 -19 1 70.62 16 GLY B CA 1
ATOM 1430 C C . GLY B 1 16 ? -4.918 -0.404 -18.672 1 70.62 16 GLY B C 1
ATOM 1431 O O . GLY B 1 16 ? -5.785 -0.577 -19.531 1 70.62 16 GLY B O 1
ATOM 1432 N N . LEU B 1 17 ? -5.246 -0.235 -17.438 1 74.38 17 LEU B N 1
ATOM 1433 C CA . LEU B 1 17 ? -6.629 -0.094 -17 1 74.38 17 LEU B CA 1
ATOM 1434 C C . LEU B 1 17 ? -6.922 1.34 -16.562 1 74.38 17 LEU B C 1
ATOM 1436 O O . LEU B 1 17 ? -6.039 2.031 -16.062 1 74.38 17 LEU B O 1
ATOM 1440 N N . PRO B 1 18 ? -8.102 1.769 -16.859 1 70.5 18 PRO B N 1
ATOM 1441 C CA . PRO B 1 18 ? -8.477 3.113 -16.422 1 70.5 18 PRO B CA 1
ATOM 1442 C C . PRO B 1 18 ? -8.633 3.215 -14.906 1 70.5 18 PRO B C 1
ATOM 1444 O O . PRO B 1 18 ? -8.789 2.195 -14.234 1 70.5 18 PRO B O 1
ATOM 1447 N N . PRO B 1 19 ? -8.562 4.48 -14.531 1 67.81 19 PRO B N 1
ATOM 1448 C CA . PRO B 1 19 ? -8.844 4.672 -13.102 1 67.81 19 PRO B CA 1
ATOM 1449 C C . PRO B 1 19 ? -10.188 4.09 -12.68 1 67.81 19 PRO B C 1
ATOM 1451 O O . PRO B 1 19 ? -11.156 4.148 -13.445 1 67.81 19 PRO B O 1
ATOM 1454 N N . GLY B 1 20 ? -10.172 3.465 -11.547 1 74.5 20 GLY B N 1
ATOM 1455 C CA . GLY B 1 20 ? -11.414 2.914 -11.023 1 74.5 20 GLY B CA 1
ATOM 1456 C C . GLY B 1 20 ? -11.523 1.412 -11.203 1 74.5 20 GLY B C 1
ATOM 1457 O O . GLY B 1 20 ? -12.469 0.791 -10.711 1 74.5 20 GLY B O 1
ATOM 1458 N N . SER B 1 21 ? -10.477 0.871 -11.75 1 79.44 21 SER B N 1
ATOM 1459 C CA . SER B 1 21 ? -10.609 -0.54 -12.102 1 79.44 21 SER B CA 1
ATOM 1460 C C . SER B 1 21 ? -9.758 -1.415 -11.18 1 79.44 21 SER B C 1
ATOM 1462 O O . SER B 1 21 ? -9.938 -2.633 -11.133 1 79.44 21 SER B O 1
ATOM 1464 N N . LEU B 1 22 ? -8.875 -0.761 -10.422 1 88.69 22 LEU B N 1
ATOM 1465 C CA . LEU B 1 22 ? -7.914 -1.573 -9.68 1 88.69 22 LEU B CA 1
ATOM 1466 C C . LEU B 1 22 ? -7.922 -1.208 -8.203 1 88.69 22 LEU B C 1
ATOM 1468 O O . LEU B 1 22 ? -7.703 -0.049 -7.844 1 88.69 22 LEU B O 1
ATOM 1472 N N . PHE B 1 23 ? -8.352 -2.146 -7.461 1 91.94 23 PHE B N 1
ATOM 1473 C CA . PHE B 1 23 ? -8.062 -2.045 -6.035 1 91.94 23 PHE B CA 1
ATOM 1474 C C . PHE B 1 23 ? -6.605 -2.398 -5.754 1 91.94 23 PHE B C 1
ATOM 1476 O O . PHE B 1 23 ? -6.137 -3.473 -6.133 1 91.94 23 PHE B O 1
ATOM 1483 N N . VAL B 1 24 ? -5.812 -1.438 -5.059 1 94.19 24 VAL B N 1
ATOM 1484 C CA . VAL B 1 24 ? -4.359 -1.571 -5.113 1 94.19 24 VAL B CA 1
ATOM 1485 C C . VAL B 1 24 ? -3.779 -1.49 -3.705 1 94.19 24 VAL B C 1
ATOM 1487 O O . VAL B 1 24 ? -4.199 -0.654 -2.9 1 94.19 24 VAL B O 1
ATOM 1490 N N . HIS B 1 25 ? -2.91 -2.365 -3.391 1 96.06 25 HIS B N 1
ATOM 1491 C CA . HIS B 1 25 ? -2.043 -2.301 -2.221 1 96.06 25 HIS B CA 1
ATOM 1492 C C . HIS B 1 25 ? -0.572 -2.307 -2.623 1 96.06 25 HIS B C 1
ATOM 1494 O O . HIS B 1 25 ? -0.149 -3.139 -3.432 1 96.06 25 HIS B O 1
ATOM 1500 N N . ARG B 1 26 ? 0.169 -1.365 -2.109 1 95.56 26 ARG B N 1
ATOM 1501 C CA . ARG B 1 26 ? 1.575 -1.25 -2.482 1 95.56 26 ARG B CA 1
ATOM 1502 C C . ARG B 1 26 ? 2.465 -1.162 -1.246 1 95.56 26 ARG B C 1
ATOM 1504 O O . ARG B 1 26 ? 2.195 -0.374 -0.337 1 95.56 26 ARG B O 1
ATOM 1511 N N . ASN B 1 27 ? 3.467 -1.97 -1.229 1 96.75 27 ASN B N 1
ATOM 1512 C CA . ASN B 1 27 ? 4.531 -1.948 -0.23 1 96.75 27 ASN B CA 1
ATOM 1513 C C . ASN B 1 27 ? 5.887 -2.281 -0.848 1 96.75 27 ASN B C 1
ATOM 1515 O O . ASN B 1 27 ? 5.992 -2.465 -2.062 1 96.75 27 ASN B O 1
ATOM 1519 N N . ILE B 1 28 ? 6.93 -2.236 0.07 1 96.19 28 ILE B N 1
ATOM 1520 C CA . ILE B 1 28 ? 8.266 -2.504 -0.448 1 96.19 28 ILE B CA 1
ATOM 1521 C C . ILE B 1 28 ? 8.367 -3.963 -0.89 1 96.19 28 ILE B C 1
ATOM 1523 O O . ILE B 1 28 ? 8.141 -4.875 -0.091 1 96.19 28 ILE B O 1
ATOM 1527 N N . ALA B 1 29 ? 8.586 -4.195 -2.197 1 96.81 29 ALA B N 1
ATOM 1528 C CA . ALA B 1 29 ? 8.875 -5.5 -2.787 1 96.81 29 ALA B CA 1
ATOM 1529 C C . ALA B 1 29 ? 7.613 -6.344 -2.9 1 96.81 29 ALA B C 1
ATOM 1531 O O . ALA B 1 29 ? 7.684 -7.574 -2.969 1 96.81 29 ALA B O 1
ATOM 1532 N N . ASN B 1 30 ? 6.438 -5.715 -2.748 1 97 30 ASN B N 1
ATOM 1533 C CA . ASN B 1 30 ? 5.156 -6.363 -3 1 97 30 ASN B CA 1
ATOM 1534 C C . ASN B 1 30 ? 4.992 -7.621 -2.15 1 97 30 ASN B C 1
ATOM 1536 O O . ASN B 1 30 ? 4.656 -8.688 -2.67 1 97 30 ASN B O 1
ATOM 1540 N N . LEU B 1 31 ? 5.184 -7.531 -0.907 1 97.81 31 LEU B N 1
ATOM 1541 C CA . LEU B 1 31 ? 5.148 -8.695 -0.025 1 97.81 31 LEU B CA 1
ATOM 1542 C C . LEU B 1 31 ? 3.734 -8.945 0.487 1 97.81 31 LEU B C 1
ATOM 1544 O O . LEU B 1 31 ? 2.961 -8.008 0.676 1 97.81 31 LEU B O 1
ATOM 1548 N N . VAL B 1 32 ? 3.393 -10.211 0.666 1 96.94 32 VAL B N 1
ATOM 1549 C CA . VAL B 1 32 ? 2.172 -10.672 1.317 1 96.94 32 VAL B CA 1
ATOM 1550 C C . VAL B 1 32 ? 2.523 -11.422 2.602 1 96.94 32 VAL B C 1
ATOM 1552 O O . VAL B 1 32 ? 2.658 -12.648 2.594 1 96.94 32 VAL B O 1
ATOM 1555 N N . ASN B 1 33 ? 2.646 -10.648 3.607 1 94.06 33 ASN B N 1
ATOM 1556 C CA . ASN B 1 33 ? 2.975 -11.172 4.93 1 94.06 33 ASN B CA 1
ATOM 1557 C C . ASN B 1 33 ? 1.72 -11.43 5.758 1 94.06 33 ASN B C 1
ATOM 1559 O O . ASN B 1 33 ? 0.861 -10.555 5.879 1 94.06 33 ASN B O 1
ATOM 1563 N N . ASN B 1 34 ? 1.624 -12.555 6.375 1 89.81 34 ASN B N 1
ATOM 1564 C CA . ASN B 1 34 ? 0.394 -12.984 7.035 1 89.81 34 ASN B CA 1
ATOM 1565 C C . ASN B 1 34 ? 0.142 -12.188 8.312 1 89.81 34 ASN B C 1
ATOM 1567 O O . ASN B 1 34 ? -0.973 -12.188 8.844 1 89.81 34 ASN B O 1
ATOM 1571 N N . VAL B 1 35 ? 1.12 -11.523 8.82 1 90.44 35 VAL B N 1
ATOM 1572 C CA . VAL B 1 35 ? 0.911 -10.781 10.062 1 90.44 35 VAL B CA 1
ATOM 1573 C C . VAL B 1 35 ? 0.792 -9.289 9.758 1 90.44 35 VAL B C 1
ATOM 1575 O O . VAL B 1 35 ? 0.668 -8.469 10.672 1 90.44 35 VAL B O 1
ATOM 1578 N N . ASP B 1 36 ? 0.906 -8.953 8.508 1 94.5 36 ASP B N 1
ATOM 1579 C CA . ASP B 1 36 ? 0.667 -7.578 8.078 1 94.5 36 ASP B CA 1
ATOM 1580 C C . ASP B 1 36 ? -0.828 -7.266 8.039 1 94.5 36 ASP B C 1
ATOM 1582 O O . ASP B 1 36 ? -1.503 -7.551 7.051 1 94.5 36 ASP B O 1
ATOM 1586 N N . VAL B 1 37 ? -1.307 -6.602 9.031 1 94.75 37 VAL B N 1
ATOM 1587 C CA . VAL B 1 37 ? -2.736 -6.359 9.195 1 94.75 37 VAL B CA 1
ATOM 1588 C C . VAL B 1 37 ? -3.252 -5.508 8.039 1 94.75 37 VAL B C 1
ATOM 1590 O O . VAL B 1 37 ? -4.367 -5.715 7.555 1 94.75 37 VAL B O 1
ATOM 1593 N N . ALA B 1 38 ? -2.482 -4.578 7.609 1 95.94 38 ALA B N 1
ATOM 1594 C CA . ALA B 1 38 ? -2.889 -3.701 6.516 1 95.94 38 ALA B CA 1
ATOM 1595 C C . ALA B 1 38 ? -3.143 -4.5 5.238 1 95.94 38 ALA B C 1
ATOM 1597 O O . ALA B 1 38 ? -4.215 -4.402 4.641 1 95.94 38 ALA B O 1
ATOM 1598 N N . ALA B 1 39 ? -2.207 -5.266 4.859 1 96.56 39 ALA B N 1
ATOM 1599 C CA . ALA B 1 39 ? -2.328 -6.059 3.641 1 96.56 39 ALA B CA 1
ATOM 1600 C C . ALA B 1 39 ? -3.465 -7.07 3.752 1 96.56 39 ALA B C 1
ATOM 1602 O O . ALA B 1 39 ? -4.238 -7.25 2.809 1 96.56 39 ALA B O 1
ATOM 1603 N N . MET B 1 40 ? -3.576 -7.699 4.887 1 96.62 40 MET B N 1
ATOM 1604 C CA . MET B 1 40 ? -4.613 -8.703 5.086 1 96.62 40 MET B CA 1
ATOM 1605 C C . MET B 1 40 ? -6 -8.07 5.047 1 96.62 40 MET B C 1
ATOM 1607 O O . MET B 1 40 ? -6.957 -8.68 4.566 1 96.62 40 MET B O 1
ATOM 1611 N N . SER B 1 41 ? -6.09 -6.867 5.59 1 96.19 41 SER B N 1
ATOM 1612 C CA . SER B 1 41 ? -7.359 -6.148 5.547 1 96.19 41 SER B CA 1
ATOM 1613 C C . SER B 1 41 ? -7.738 -5.777 4.117 1 96.19 41 SER B C 1
ATOM 1615 O O . SER B 1 41 ? -8.906 -5.883 3.732 1 96.19 41 SER B O 1
ATOM 1617 N N . VAL B 1 42 ? -6.766 -5.336 3.357 1 96.44 42 VAL B N 1
ATOM 1618 C CA . VAL B 1 42 ? -6.988 -5 1.955 1 96.44 42 VAL B CA 1
ATOM 1619 C C . VAL B 1 42 ? -7.488 -6.23 1.202 1 96.44 42 VAL B C 1
ATOM 1621 O O . VAL B 1 42 ? -8.469 -6.152 0.457 1 96.44 42 VAL B O 1
ATOM 1624 N N . ILE B 1 43 ? -6.828 -7.324 1.431 1 96.88 43 ILE B N 1
ATOM 1625 C CA . ILE B 1 43 ? -7.176 -8.562 0.747 1 96.88 43 ILE B CA 1
ATOM 1626 C C . ILE B 1 43 ? -8.57 -9.016 1.173 1 96.88 43 ILE B C 1
ATOM 1628 O O . ILE B 1 43 ? -9.391 -9.391 0.333 1 96.88 43 ILE B O 1
ATOM 1632 N N . GLN B 1 44 ? -8.844 -8.961 2.424 1 96 44 GLN B N 1
ATOM 1633 C CA . GLN B 1 44 ? -10.156 -9.344 2.943 1 96 44 GLN B CA 1
ATOM 1634 C C . GLN B 1 44 ? -11.258 -8.492 2.33 1 96 44 GLN B C 1
ATOM 1636 O O . GLN B 1 44 ? -12.305 -9.016 1.937 1 96 44 GLN B O 1
ATOM 1641 N N . TYR B 1 45 ? -11.039 -7.273 2.252 1 95.12 45 TYR B N 1
ATOM 1642 C CA . TYR B 1 45 ? -12.031 -6.367 1.68 1 95.12 45 TYR B CA 1
ATOM 1643 C C . TYR B 1 45 ? -12.203 -6.625 0.187 1 95.12 45 TYR B C 1
ATOM 1645 O O . TYR B 1 45 ? -13.328 -6.73 -0.305 1 95.12 45 TYR B O 1
ATOM 1653 N N . ALA B 1 46 ? -11.156 -6.699 -0.541 1 95.19 46 ALA B N 1
ATOM 1654 C CA . ALA B 1 46 ? -11.18 -6.875 -1.991 1 95.19 46 ALA B CA 1
ATOM 1655 C C . ALA B 1 46 ? -11.883 -8.172 -2.379 1 95.19 46 ALA B C 1
ATOM 1657 O O . ALA B 1 46 ? -12.75 -8.172 -3.258 1 95.19 46 ALA B O 1
ATOM 1658 N N . VAL B 1 47 ? -11.547 -9.227 -1.681 1 96.5 47 VAL B N 1
ATOM 1659 C CA . VAL B 1 47 ? -12.039 -10.547 -2.057 1 96.5 47 VAL B CA 1
ATOM 1660 C C . VAL B 1 47 ? -13.406 -10.797 -1.416 1 96.5 47 VAL B C 1
ATOM 1662 O O . VAL B 1 47 ? -14.312 -11.312 -2.064 1 96.5 47 VAL B O 1
ATOM 1665 N N . GLY B 1 48 ? -13.555 -10.43 -0.194 1 93.75 48 GLY B N 1
ATOM 1666 C CA . GLY B 1 48 ? -14.75 -10.742 0.561 1 93.75 48 GLY B CA 1
ATOM 1667 C C . GLY B 1 48 ? -15.898 -9.781 0.288 1 93.75 48 GLY B C 1
ATOM 1668 O O . GLY B 1 48 ? -17.062 -10.188 0.282 1 93.75 48 GLY B O 1
ATOM 1669 N N . ILE B 1 49 ? -15.57 -8.555 0.06 1 91.31 49 ILE B N 1
ATOM 1670 C CA . ILE B 1 49 ? -16.609 -7.543 -0.06 1 91.31 49 ILE B CA 1
ATOM 1671 C C . ILE B 1 49 ? -16.75 -7.121 -1.521 1 91.31 49 ILE B C 1
ATOM 1673 O O . ILE B 1 49 ? -17.859 -7.168 -2.084 1 91.31 49 ILE B O 1
ATOM 1677 N N . LEU B 1 50 ? -15.672 -6.738 -2.182 1 91.69 50 LEU B N 1
ATOM 1678 C CA . LEU B 1 50 ? -15.734 -6.301 -3.57 1 91.69 50 LEU B CA 1
ATOM 1679 C C . LEU B 1 50 ? -15.836 -7.492 -4.516 1 91.69 50 LEU B C 1
ATOM 1681 O O . LEU B 1 50 ? -16.188 -7.34 -5.684 1 91.69 50 LEU B O 1
ATOM 1685 N N . GLN B 1 51 ? -15.422 -8.656 -4.004 1 95.12 51 GLN B N 1
ATOM 1686 C CA . GLN B 1 51 ? -15.469 -9.914 -4.742 1 95.12 51 GLN B CA 1
ATOM 1687 C C . GLN B 1 51 ? -14.656 -9.828 -6.027 1 95.12 51 GLN B C 1
ATOM 1689 O O . GLN B 1 51 ? -15.125 -10.227 -7.094 1 95.12 51 GLN B O 1
ATOM 1694 N N . VAL B 1 52 ? -13.539 -9.305 -5.871 1 95.06 52 VAL B N 1
ATOM 1695 C CA . VAL B 1 52 ? -12.656 -9.234 -7.023 1 95.06 52 VAL B CA 1
ATOM 1696 C C . VAL B 1 52 ? -12.383 -10.641 -7.555 1 95.06 52 VAL B C 1
ATOM 1698 O O . VAL B 1 52 ? -12.25 -11.586 -6.777 1 95.06 52 VAL B O 1
ATOM 1701 N N . GLN B 1 53 ? -12.25 -10.711 -8.859 1 96.75 53 GLN B N 1
ATOM 1702 C CA . GLN B 1 53 ? -12.141 -12.023 -9.492 1 96.75 53 GLN B CA 1
ATOM 1703 C C . GLN B 1 53 ? -10.688 -12.359 -9.82 1 96.75 53 GLN B C 1
ATOM 1705 O O . GLN B 1 53 ? -10.344 -13.531 -10 1 96.75 53 GLN B O 1
ATOM 1710 N N . HIS B 1 54 ? -9.93 -11.336 -9.961 1 95.56 54 HIS B N 1
ATOM 1711 C CA . HIS B 1 54 ? -8.523 -11.492 -10.312 1 95.56 54 HIS B CA 1
ATOM 1712 C C . HIS B 1 54 ? -7.625 -10.711 -9.367 1 95.56 54 HIS B C 1
ATOM 1714 O O . HIS B 1 54 ? -7.953 -9.586 -8.984 1 95.56 54 HIS B O 1
ATOM 1720 N N . ILE B 1 55 ? -6.551 -11.312 -8.922 1 96.44 55 ILE B N 1
ATOM 1721 C CA . ILE B 1 55 ? -5.516 -10.633 -8.156 1 96.44 55 ILE B CA 1
ATOM 1722 C C . ILE B 1 55 ? -4.184 -10.711 -8.891 1 96.44 55 ILE B C 1
ATOM 1724 O O . ILE B 1 55 ? -3.729 -11.805 -9.25 1 96.44 55 ILE B O 1
ATOM 1728 N N . VAL B 1 56 ? -3.639 -9.602 -9.133 1 95.56 56 VAL B N 1
ATOM 1729 C CA . VAL B 1 56 ? -2.314 -9.539 -9.75 1 95.56 56 VAL B CA 1
ATOM 1730 C C . VAL B 1 56 ? -1.265 -9.242 -8.68 1 95.56 56 VAL B C 1
ATOM 1732 O O . VAL B 1 56 ? -1.392 -8.266 -7.938 1 95.56 56 VAL B O 1
ATOM 1735 N N . VAL B 1 57 ? -0.33 -10.078 -8.539 1 96.5 57 VAL B N 1
ATOM 1736 C CA . VAL B 1 57 ? 0.884 -9.781 -7.785 1 96.5 57 VAL B CA 1
ATOM 1737 C C . VAL B 1 57 ? 2.006 -9.391 -8.742 1 96.5 57 VAL B 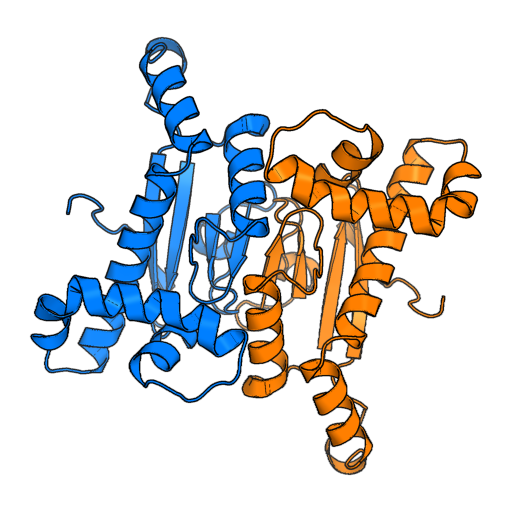C 1
ATOM 1739 O O . VAL B 1 57 ? 2.424 -10.188 -9.578 1 96.5 57 VAL B O 1
ATOM 1742 N N . CYS B 1 58 ? 2.432 -8.203 -8.555 1 96 58 CYS B N 1
ATOM 1743 C CA . CYS B 1 58 ? 3.357 -7.707 -9.57 1 96 58 CYS B CA 1
ATOM 1744 C C . CYS B 1 58 ? 4.652 -7.215 -8.93 1 96 58 CYS B C 1
ATOM 1746 O O . CYS B 1 58 ? 4.652 -6.211 -8.219 1 96 58 CYS B O 1
ATOM 1748 N N . GLY B 1 59 ? 5.73 -7.922 -9.172 1 96.81 59 GLY B N 1
ATOM 1749 C CA . GLY B 1 59 ? 7.059 -7.438 -8.836 1 96.81 59 GLY B CA 1
ATOM 1750 C C . GLY B 1 59 ? 7.727 -6.688 -9.969 1 96.81 59 GLY B C 1
ATOM 1751 O O . GLY B 1 59 ? 7.133 -6.508 -11.039 1 96.81 59 GLY B O 1
ATOM 1752 N N . HIS B 1 60 ? 8.867 -6.18 -9.695 1 96.25 60 HIS B N 1
ATOM 1753 C CA . HIS B 1 60 ? 9.586 -5.5 -10.758 1 96.25 60 HIS B CA 1
ATOM 1754 C C . HIS B 1 60 ? 11.094 -5.738 -10.648 1 96.25 60 HIS B C 1
ATOM 1756 O O . HIS B 1 60 ? 11.633 -5.82 -9.539 1 96.25 60 HIS B O 1
ATOM 1762 N N . TYR B 1 61 ? 11.711 -5.863 -11.75 1 96.06 61 TYR B N 1
ATOM 1763 C CA . TYR B 1 61 ? 13.164 -6.023 -11.766 1 96.06 61 TYR B CA 1
ATOM 1764 C C . TYR B 1 61 ? 13.852 -4.766 -11.25 1 96.06 61 TYR B C 1
ATOM 1766 O O . TYR B 1 61 ? 13.258 -3.686 -11.242 1 96.06 61 TYR B O 1
ATOM 1774 N N . ASP B 1 62 ? 15.086 -4.938 -10.75 1 94.12 62 ASP B N 1
ATOM 1775 C CA . ASP B 1 62 ? 15.875 -3.854 -10.172 1 94.12 62 ASP B CA 1
ATOM 1776 C C . ASP B 1 62 ? 15.156 -3.232 -8.977 1 94.12 62 ASP B C 1
ATOM 1778 O O . ASP B 1 62 ? 15.133 -2.008 -8.828 1 94.12 62 ASP B O 1
ATOM 1782 N N . CYS B 1 63 ? 14.516 -4.023 -8.305 1 94.69 63 CYS B N 1
ATOM 1783 C CA . CYS B 1 63 ? 13.828 -3.594 -7.094 1 94.69 63 CYS B CA 1
ATOM 1784 C C . CYS B 1 63 ? 14.828 -3.264 -5.988 1 94.69 63 CYS B C 1
ATOM 1786 O O . CYS B 1 63 ? 15.586 -4.129 -5.555 1 94.69 63 CYS B O 1
ATOM 1788 N N . GLY B 1 64 ? 14.797 -2.092 -5.484 1 90.44 64 GLY B N 1
ATOM 1789 C CA . GLY B 1 64 ? 15.703 -1.675 -4.422 1 90.44 64 GLY B CA 1
ATOM 1790 C C . GLY B 1 64 ? 15.57 -2.514 -3.166 1 90.44 64 GLY B C 1
ATOM 1791 O O . GLY B 1 64 ? 16.578 -2.836 -2.523 1 90.44 64 GLY B O 1
ATOM 1792 N N . GLY B 1 65 ? 14.367 -2.879 -2.77 1 91.69 65 GLY B N 1
ATOM 1793 C CA . GLY B 1 65 ? 14.148 -3.709 -1.598 1 91.69 65 GLY B CA 1
ATOM 1794 C C . GLY B 1 65 ? 14.773 -5.086 -1.711 1 91.69 65 GLY B C 1
ATOM 1795 O O . GLY B 1 65 ? 15.422 -5.555 -0.774 1 91.69 65 GLY B O 1
ATOM 1796 N N . ILE B 1 66 ? 14.57 -5.691 -2.832 1 94.06 66 ILE B N 1
ATOM 1797 C CA . ILE B 1 66 ? 15.117 -7.023 -3.057 1 94.06 66 ILE B CA 1
ATOM 1798 C C . ILE B 1 66 ? 16.641 -6.949 -3.076 1 94.06 66 ILE B C 1
ATOM 1800 O O . ILE B 1 66 ? 17.312 -7.766 -2.443 1 94.06 66 ILE B O 1
ATOM 1804 N N . ASN B 1 67 ? 17.156 -5.918 -3.738 1 92.12 67 ASN B N 1
ATOM 1805 C CA . ASN B 1 67 ? 18.609 -5.734 -3.785 1 92.12 67 ASN B CA 1
ATOM 1806 C C . ASN B 1 67 ? 19.188 -5.5 -2.395 1 92.12 67 ASN B C 1
ATOM 1808 O O . ASN B 1 67 ? 20.234 -6.051 -2.051 1 92.12 67 ASN B O 1
ATOM 1812 N N . ALA B 1 68 ? 18.547 -4.715 -1.679 1 90.31 68 ALA B N 1
ATOM 1813 C CA . ALA B 1 68 ? 18.984 -4.438 -0.316 1 90.31 68 ALA B CA 1
ATOM 1814 C C . ALA B 1 68 ? 18.984 -5.707 0.53 1 90.31 68 ALA B C 1
ATOM 1816 O O . ALA B 1 68 ? 19.875 -5.906 1.366 1 90.31 68 ALA B O 1
ATOM 1817 N N . ALA B 1 69 ? 18 -6.512 0.385 1 89.81 69 ALA B N 1
ATOM 1818 C CA . ALA B 1 69 ? 17.891 -7.762 1.132 1 89.81 69 ALA B CA 1
ATOM 1819 C C . ALA B 1 69 ? 19.047 -8.695 0.793 1 89.81 69 ALA B C 1
ATOM 1821 O O . ALA B 1 69 ? 19.625 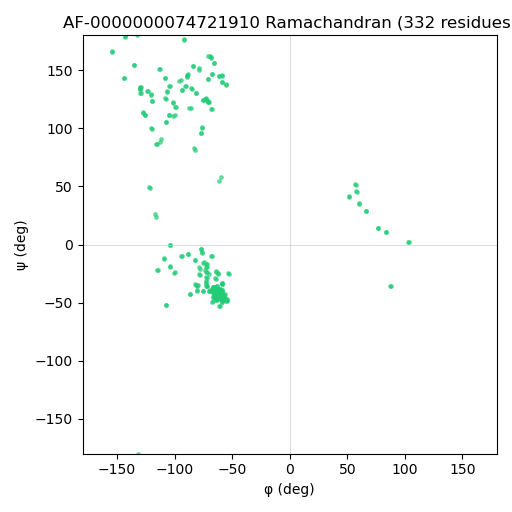-9.328 1.682 1 89.81 69 ALA B O 1
ATOM 1822 N N . VAL B 1 70 ? 19.391 -8.773 -0.496 1 86.81 70 VAL B N 1
ATOM 1823 C CA . VAL B 1 70 ? 20.438 -9.68 -0.974 1 86.81 70 VAL B CA 1
ATOM 1824 C C . VAL B 1 70 ? 21.797 -9.203 -0.485 1 86.81 70 VAL B C 1
ATOM 1826 O O . VAL B 1 70 ? 22.641 -10.008 -0.095 1 86.81 70 VAL B O 1
ATOM 1829 N N . ARG B 1 71 ? 21.969 -7.902 -0.517 1 85.12 71 ARG B N 1
ATOM 1830 C CA . ARG B 1 71 ? 23.25 -7.328 -0.145 1 85.12 71 ARG B CA 1
ATOM 1831 C C . ARG B 1 71 ? 23.438 -7.32 1.37 1 85.12 71 ARG B C 1
ATOM 1833 O O . ARG B 1 71 ? 24.516 -7.027 1.87 1 85.12 71 ARG B O 1
ATOM 1840 N N . ASN B 1 72 ? 22.406 -7.742 2.029 1 78.44 72 ASN B N 1
ATOM 1841 C CA . ASN B 1 72 ? 22.422 -7.75 3.488 1 78.44 72 ASN B CA 1
ATOM 1842 C C . ASN B 1 72 ? 22.828 -6.391 4.051 1 78.44 72 ASN B C 1
ATOM 1844 O O . ASN B 1 72 ? 23.641 -6.316 4.977 1 78.44 72 ASN B O 1
ATOM 1848 N N . ASP B 1 73 ? 22.297 -5.449 3.422 1 76.62 73 ASP B N 1
ATOM 1849 C CA . ASP B 1 73 ? 22.547 -4.102 3.918 1 76.62 73 ASP B CA 1
ATOM 1850 C C . ASP B 1 73 ? 22.062 -3.945 5.355 1 76.62 73 ASP B C 1
ATOM 1852 O O . ASP B 1 73 ? 21.062 -4.543 5.742 1 76.62 73 ASP B O 1
ATOM 1856 N N . ASP B 1 74 ? 22.797 -3.285 6.094 1 75.94 74 ASP B N 1
ATOM 1857 C CA . ASP B 1 74 ? 22.484 -3.076 7.504 1 75.94 74 ASP B CA 1
ATOM 1858 C C . ASP B 1 74 ? 21.5 -1.917 7.68 1 75.94 74 ASP B C 1
ATOM 1860 O O . ASP B 1 74 ? 21.906 -0.798 7.996 1 75.94 74 ASP B O 1
ATOM 1864 N N . HIS B 1 75 ? 20.328 -2.188 7.527 1 81.56 75 HIS B N 1
ATOM 1865 C CA . HIS B 1 75 ? 19.312 -1.184 7.816 1 81.56 75 HIS B CA 1
ATOM 1866 C C . HIS B 1 75 ? 18.75 -1.362 9.227 1 81.56 75 HIS B C 1
ATOM 1868 O O . HIS B 1 75 ? 18.656 -2.486 9.719 1 81.56 75 HIS B O 1
ATOM 1874 N N . PRO B 1 76 ? 18.531 -0.231 9.828 1 87.44 76 PRO B N 1
ATOM 1875 C CA . PRO B 1 76 ? 17.828 -0.388 11.109 1 87.44 76 PRO B CA 1
ATOM 1876 C C . PRO B 1 76 ? 16.375 -0.829 10.945 1 87.44 76 PRO B C 1
ATOM 1878 O O . PRO B 1 76 ? 15.828 -0.748 9.844 1 87.44 76 PRO B O 1
ATOM 1881 N N . SER B 1 77 ? 15.891 -1.312 12.047 1 89.38 77 SER B N 1
ATOM 1882 C CA . SER B 1 77 ? 14.461 -1.591 12.062 1 89.38 77 SER B CA 1
ATOM 1883 C C . SER B 1 77 ? 13.641 -0.304 11.977 1 89.38 77 SER B C 1
ATOM 1885 O O . SER B 1 77 ? 14.102 0.758 12.398 1 89.38 77 SER B O 1
ATOM 1887 N N . PRO B 1 78 ? 12.461 -0.484 11.281 1 92.62 78 PRO B N 1
ATOM 1888 C CA . PRO B 1 78 ? 11.672 -1.653 10.898 1 92.62 78 PRO B CA 1
ATOM 1889 C C . PRO B 1 78 ? 12.008 -2.152 9.492 1 92.62 78 PRO B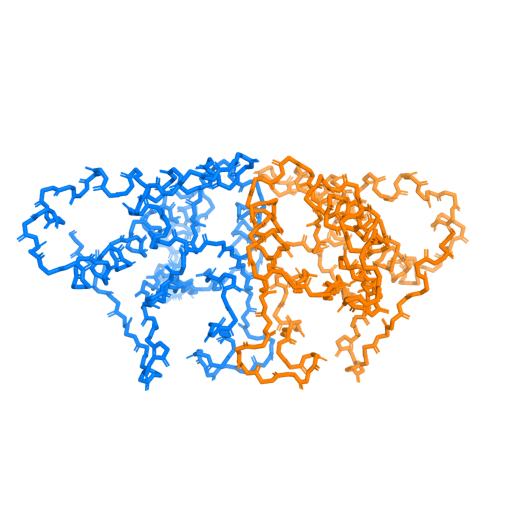 C 1
ATOM 1891 O O . PRO B 1 78 ? 11.609 -3.26 9.117 1 92.62 78 PRO B O 1
ATOM 1894 N N . LEU B 1 79 ? 12.75 -1.389 8.789 1 92.12 79 LEU B N 1
ATOM 1895 C CA . LEU B 1 79 ? 13.07 -1.772 7.418 1 92.12 79 LEU B CA 1
ATOM 1896 C C . LEU B 1 79 ? 13.828 -3.098 7.391 1 92.12 79 LEU B C 1
ATOM 1898 O O . LEU B 1 79 ? 13.531 -3.965 6.562 1 92.12 79 LEU B O 1
ATOM 1902 N N . ALA B 1 80 ? 14.734 -3.25 8.312 1 91.81 80 ALA B N 1
ATOM 1903 C CA . ALA B 1 80 ? 15.492 -4.496 8.398 1 91.81 80 ALA B CA 1
ATOM 1904 C C . ALA B 1 80 ? 14.57 -5.691 8.609 1 91.81 80 ALA B C 1
ATOM 1906 O O . ALA B 1 80 ? 14.742 -6.738 7.984 1 91.81 80 ALA B O 1
ATOM 1907 N N . ASN B 1 81 ? 13.625 -5.523 9.477 1 92.19 81 ASN B N 1
ATOM 1908 C CA . ASN B 1 81 ? 12.664 -6.586 9.742 1 92.19 81 ASN B CA 1
ATOM 1909 C C . ASN B 1 81 ? 11.82 -6.906 8.508 1 92.19 81 ASN B C 1
ATOM 1911 O O . ASN B 1 81 ? 11.523 -8.07 8.242 1 92.19 81 ASN B O 1
ATOM 1915 N N . TRP B 1 82 ? 11.43 -5.891 7.855 1 95.06 82 TRP B N 1
ATOM 1916 C CA . TRP B 1 82 ? 10.625 -6.066 6.645 1 95.06 82 TRP B CA 1
ATOM 1917 C C . TRP B 1 82 ? 11.406 -6.836 5.586 1 95.06 82 TRP B C 1
ATOM 1919 O O . TRP B 1 82 ? 10.891 -7.773 4.98 1 95.06 82 TRP B O 1
ATOM 1929 N N . LEU B 1 83 ? 12.688 -6.5 5.457 1 93.94 83 LEU B N 1
ATOM 1930 C CA . LEU B 1 83 ? 13.539 -7.098 4.43 1 93.94 83 LEU B CA 1
ATOM 1931 C C . LEU B 1 83 ? 13.867 -8.547 4.773 1 93.94 83 LEU B C 1
ATOM 1933 O O . LEU B 1 83 ? 14.242 -9.328 3.893 1 93.94 83 LEU B O 1
ATOM 1937 N N . ARG B 1 84 ? 13.719 -8.891 6.004 1 93.81 84 ARG B N 1
ATOM 1938 C CA . ARG B 1 84 ? 13.938 -10.273 6.422 1 93.81 84 ARG B CA 1
ATOM 1939 C C . ARG B 1 84 ? 13 -11.227 5.676 1 93.81 84 ARG B C 1
ATOM 1941 O O . ARG B 1 84 ? 13.375 -12.359 5.375 1 93.81 84 ARG B O 1
ATOM 1948 N N . ASN B 1 85 ? 11.812 -10.758 5.367 1 95.25 85 ASN B N 1
ATOM 1949 C CA . ASN B 1 85 ? 10.859 -11.578 4.625 1 95.25 85 ASN B CA 1
ATOM 1950 C C . ASN B 1 85 ? 11.422 -12.008 3.273 1 95.25 85 ASN B C 1
ATOM 1952 O O . ASN B 1 85 ? 11.188 -13.125 2.822 1 95.25 85 ASN B O 1
ATOM 1956 N N . ILE B 1 86 ? 12.109 -11.102 2.648 1 95.56 86 ILE B N 1
ATOM 1957 C CA . ILE B 1 86 ? 12.727 -11.391 1.358 1 95.56 86 ILE B CA 1
ATOM 1958 C C . ILE B 1 86 ? 13.891 -12.359 1.549 1 95.56 86 ILE B C 1
ATOM 1960 O O . ILE B 1 86 ? 14.078 -13.273 0.746 1 95.56 86 ILE B O 1
ATOM 1964 N N . ARG B 1 87 ? 14.641 -12.156 2.602 1 95 87 ARG B N 1
ATOM 1965 C CA . ARG B 1 87 ? 15.766 -13.047 2.91 1 95 87 ARG B CA 1
ATOM 1966 C C . ARG B 1 87 ? 15.281 -14.461 3.186 1 95 87 ARG B C 1
ATOM 1968 O O . ARG B 1 87 ? 15.969 -15.43 2.859 1 95 87 ARG B O 1
ATOM 1975 N N . ASP B 1 88 ? 14.164 -14.578 3.787 1 96.19 88 ASP B N 1
ATOM 1976 C CA . ASP B 1 88 ? 13.578 -15.898 4.012 1 96.19 88 ASP B CA 1
ATOM 1977 C C . ASP B 1 88 ? 13.25 -16.578 2.686 1 96.19 88 ASP B C 1
ATOM 1979 O O . ASP B 1 88 ? 13.445 -17.797 2.547 1 96.19 88 ASP B O 1
ATOM 1983 N N . VAL B 1 89 ? 12.719 -15.828 1.737 1 96.75 89 VAL B N 1
ATOM 1984 C CA . VAL B 1 89 ? 12.469 -16.375 0.409 1 96.75 89 VAL B CA 1
ATOM 1985 C C . VAL B 1 89 ? 13.781 -16.844 -0.211 1 96.75 89 VAL B C 1
ATOM 1987 O O . VAL B 1 89 ? 13.852 -17.938 -0.782 1 96.75 89 VAL B O 1
ATOM 1990 N N . TYR B 1 90 ? 14.766 -16 -0.093 1 95.69 90 TYR B N 1
ATOM 1991 C CA . TYR B 1 90 ? 16.078 -16.391 -0.595 1 95.69 90 TYR B CA 1
ATOM 1992 C C . TYR B 1 90 ? 16.547 -17.703 0.014 1 95.69 90 TYR B C 1
ATOM 1994 O O . TYR B 1 90 ? 17 -18.594 -0.7 1 95.69 90 TYR B O 1
ATOM 2002 N N . ARG B 1 91 ? 16.453 -17.812 1.295 1 95.88 91 ARG B N 1
ATOM 2003 C CA . ARG B 1 91 ? 16.891 -19 2.021 1 95.88 91 ARG B CA 1
ATOM 2004 C C . ARG B 1 91 ? 16.156 -20.25 1.552 1 95.88 91 ARG B C 1
ATOM 2006 O O . ARG B 1 91 ? 16.75 -21.312 1.388 1 95.88 91 ARG B O 1
ATOM 2013 N N . MET B 1 92 ? 14.906 -20.125 1.325 1 96.94 92 MET B N 1
ATOM 2014 C CA . MET B 1 92 ? 14.055 -21.219 0.896 1 96.94 92 MET B CA 1
ATOM 2015 C C . MET B 1 92 ? 14.469 -21.734 -0.483 1 96.94 92 MET B C 1
ATOM 2017 O O . MET B 1 92 ? 14.312 -22.906 -0.794 1 96.94 92 MET B O 1
ATOM 2021 N N . HIS B 1 93 ? 15.008 -20.844 -1.257 1 97.38 93 HIS B N 1
ATOM 2022 C CA . HIS B 1 93 ? 15.375 -21.203 -2.623 1 97.38 93 HIS B CA 1
ATOM 2023 C C . HIS B 1 93 ? 16.875 -21.078 -2.842 1 97.38 93 HIS B C 1
ATOM 2025 O O . HIS B 1 93 ? 17.328 -20.781 -3.947 1 97.38 93 HIS B O 1
ATOM 2031 N N . ARG B 1 94 ? 17.609 -21.203 -1.843 1 96.19 94 ARG B N 1
ATOM 2032 C CA . ARG B 1 94 ? 19.047 -20.953 -1.815 1 96.19 94 ARG B CA 1
ATOM 2033 C C . ARG B 1 94 ? 19.766 -21.812 -2.844 1 96.19 94 ARG B C 1
ATOM 2035 O O . ARG B 1 94 ? 20.688 -21.359 -3.516 1 96.19 94 ARG B O 1
ATOM 2042 N N . GLU B 1 95 ? 19.391 -23.078 -2.928 1 97.44 95 GLU B N 1
ATOM 2043 C CA . GLU B 1 95 ? 20.062 -23.984 -3.85 1 97.44 95 GLU B CA 1
ATOM 2044 C C . GLU B 1 95 ? 19.969 -23.484 -5.289 1 97.44 95 GLU B C 1
ATOM 2046 O O . GLU B 1 95 ? 20.969 -23.422 -5.992 1 97.44 95 GLU B O 1
ATOM 2051 N N . GLU B 1 96 ? 18.734 -23.141 -5.668 1 96.88 96 GLU B N 1
ATOM 2052 C CA . GLU B 1 96 ? 18.531 -22.625 -7.02 1 96.88 96 GLU B CA 1
ATOM 2053 C C . GLU B 1 96 ? 19.281 -21.297 -7.215 1 96.88 96 GLU B C 1
ATOM 2055 O O . GLU B 1 96 ? 20 -21.125 -8.203 1 96.88 96 GLU B O 1
ATOM 2060 N N . LEU B 1 97 ? 19.203 -20.391 -6.293 1 96.69 97 LEU B N 1
ATOM 2061 C CA . LEU B 1 97 ? 19.734 -19.047 -6.438 1 96.69 97 LEU B CA 1
ATOM 2062 C C . LEU B 1 97 ? 21.25 -19.047 -6.367 1 96.69 97 LEU B C 1
ATOM 2064 O O . LEU B 1 97 ? 21.922 -18.312 -7.102 1 96.69 97 LEU B O 1
ATOM 2068 N N . SER B 1 98 ? 21.766 -19.906 -5.582 1 94.94 98 SER B N 1
ATOM 2069 C CA . SER B 1 98 ? 23.219 -19.969 -5.434 1 94.94 98 SER B CA 1
ATOM 2070 C C . SER B 1 98 ? 23.875 -20.594 -6.668 1 94.94 98 SER B C 1
ATOM 2072 O O . SER B 1 98 ? 25.078 -20.422 -6.887 1 94.94 98 SER B O 1
ATOM 2074 N N . SER B 1 99 ? 23.125 -21.312 -7.379 1 97.06 99 SER B N 1
ATOM 2075 C CA . SER B 1 99 ? 23.656 -21.953 -8.586 1 97.06 99 SER B CA 1
ATOM 2076 C C . SER B 1 99 ? 23.812 -20.938 -9.719 1 97.06 99 SER B C 1
ATOM 2078 O O . SER B 1 99 ? 24.484 -21.219 -10.711 1 97.06 99 SER B O 1
ATOM 2080 N N . ILE B 1 100 ? 23.156 -19.828 -9.516 1 96.38 100 ILE B N 1
ATOM 2081 C CA . ILE B 1 100 ? 23.266 -18.766 -10.516 1 96.38 100 ILE B CA 1
ATOM 2082 C C . ILE B 1 100 ? 24.5 -17.906 -10.227 1 96.38 100 ILE B C 1
ATOM 2084 O O . ILE B 1 100 ? 24.547 -17.188 -9.227 1 96.38 100 ILE B O 1
ATOM 2088 N N . GLN B 1 101 ? 25.484 -17.859 -11.117 1 95.31 101 GLN B N 1
ATOM 2089 C CA . GLN B 1 101 ? 26.766 -17.203 -10.875 1 95.31 101 GLN B CA 1
ATOM 2090 C C . GLN B 1 101 ? 26.672 -15.703 -11.086 1 95.31 101 GLN B C 1
ATOM 2092 O O . GLN B 1 101 ? 27.266 -14.922 -10.336 1 95.31 101 GLN B O 1
ATOM 2097 N N . ASP B 1 102 ? 25.938 -15.367 -12.102 1 95.56 102 ASP B N 1
ATOM 2098 C CA . ASP B 1 102 ? 25.781 -13.945 -12.406 1 95.56 102 ASP B CA 1
ATOM 2099 C C . ASP B 1 102 ? 24.891 -13.258 -11.391 1 95.56 102 ASP B C 1
ATOM 2101 O O . ASP B 1 102 ? 23.719 -13.625 -11.234 1 95.56 102 ASP B O 1
ATOM 2105 N N . GLN B 1 103 ? 25.375 -12.219 -10.758 1 92.31 103 GLN B N 1
ATOM 2106 C CA . GLN B 1 103 ? 24.656 -11.555 -9.68 1 92.31 103 GLN B CA 1
ATOM 2107 C C . GLN B 1 103 ? 23.391 -10.875 -10.195 1 92.31 103 GLN B C 1
ATOM 2109 O O . GLN B 1 103 ? 22.375 -10.852 -9.508 1 92.31 103 GLN B O 1
ATOM 2114 N N . GLU B 1 104 ? 23.5 -10.32 -11.336 1 93 104 GLU B N 1
ATOM 2115 C CA . GLU B 1 104 ? 22.344 -9.641 -11.914 1 93 104 GLU B CA 1
ATOM 2116 C C . GLU B 1 104 ? 21.234 -10.633 -12.258 1 93 104 GLU B 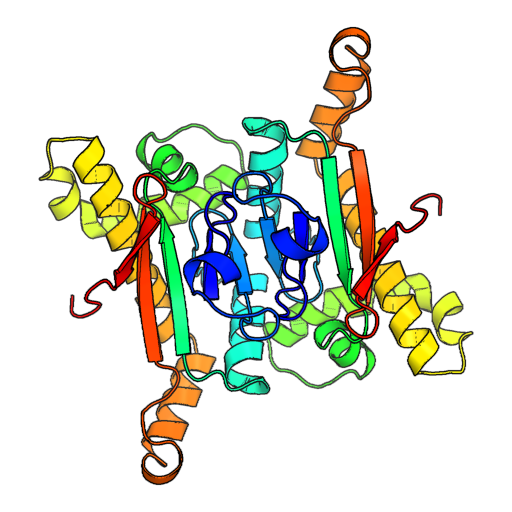C 1
ATOM 2118 O O . GLU B 1 104 ? 20.062 -10.375 -12 1 93 104 GLU B O 1
ATOM 2123 N N . VAL B 1 105 ? 21.656 -11.734 -12.875 1 95.56 105 VAL B N 1
ATOM 2124 C CA . VAL B 1 105 ? 20.703 -12.781 -13.219 1 95.56 105 VAL B CA 1
ATOM 2125 C C . VAL B 1 105 ? 20.078 -13.359 -11.945 1 95.56 105 VAL B C 1
ATOM 2127 O O . VAL B 1 105 ? 18.891 -13.648 -11.906 1 95.56 105 VAL B O 1
ATOM 2130 N N . ARG B 1 106 ? 20.859 -13.523 -10.93 1 95.69 106 ARG B N 1
ATOM 2131 C CA . ARG B 1 106 ? 20.375 -14.031 -9.648 1 95.69 106 ARG B CA 1
ATOM 2132 C C . ARG B 1 106 ? 19.344 -13.094 -9.031 1 95.69 106 ARG B C 1
ATOM 2134 O O . ARG B 1 106 ? 18.328 -13.539 -8.516 1 95.69 106 ARG B O 1
ATOM 2141 N N . ALA B 1 107 ? 19.641 -11.828 -9.062 1 94.56 107 ALA B N 1
ATOM 2142 C CA . ALA B 1 107 ? 18.719 -10.836 -8.516 1 94.56 107 ALA B CA 1
ATOM 2143 C C . ALA B 1 107 ? 17.391 -10.836 -9.273 1 94.56 107 ALA B C 1
ATOM 2145 O O . ALA B 1 107 ? 16.328 -10.742 -8.664 1 94.56 107 ALA B O 1
ATOM 2146 N N . ARG B 1 108 ? 17.5 -10.945 -10.539 1 96 108 ARG B N 1
ATOM 2147 C CA . ARG B 1 108 ? 16.281 -11 -11.359 1 96 108 ARG B CA 1
ATOM 2148 C C . ARG B 1 108 ? 15.461 -12.242 -11.031 1 96 108 ARG B C 1
ATOM 2150 O O . ARG B 1 108 ? 14.234 -12.164 -10.922 1 96 108 ARG B O 1
ATOM 2157 N N . ARG B 1 109 ? 16.172 -13.32 -10.93 1 97.38 109 ARG B N 1
ATOM 2158 C CA . ARG B 1 109 ? 15.484 -14.57 -10.594 1 97.38 109 ARG B CA 1
ATOM 2159 C C . ARG B 1 109 ? 14.836 -14.477 -9.219 1 97.38 109 ARG B C 1
ATOM 2161 O O . ARG B 1 109 ? 13.734 -15 -9.016 1 97.38 109 ARG B O 1
ATOM 2168 N N . LEU B 1 110 ? 15.5 -13.875 -8.289 1 97.69 110 LEU B N 1
ATOM 2169 C CA . LEU B 1 110 ? 14.938 -13.719 -6.957 1 97.69 110 LEU B CA 1
ATOM 2170 C C . LEU B 1 110 ? 13.648 -12.898 -7 1 97.69 110 LEU B C 1
ATOM 2172 O O . LEU B 1 110 ? 12.703 -13.18 -6.258 1 97.69 110 LEU B O 1
ATOM 2176 N N . VAL B 1 111 ? 13.586 -11.852 -7.82 1 97.88 111 VAL B N 1
ATOM 2177 C CA . VAL B 1 111 ? 12.367 -11.062 -8 1 97.88 111 VAL B CA 1
ATOM 2178 C C . VAL B 1 111 ? 11.219 -11.977 -8.43 1 97.88 111 VAL B C 1
ATOM 2180 O O . VAL B 1 111 ? 10.133 -11.922 -7.855 1 97.88 111 VAL B O 1
ATOM 2183 N N . GLU B 1 112 ? 11.492 -12.805 -9.367 1 97.94 112 GLU B N 1
ATOM 2184 C CA . GLU B 1 112 ? 10.477 -13.719 -9.883 1 97.94 112 GLU B CA 1
ATOM 2185 C C . GLU B 1 112 ? 10.023 -14.711 -8.812 1 97.94 112 GLU B C 1
ATOM 2187 O O . GLU B 1 112 ? 8.828 -14.938 -8.633 1 97.94 112 GLU B O 1
ATOM 2192 N N . ILE B 1 113 ? 10.977 -15.266 -8.141 1 97.88 113 ILE B N 1
ATOM 2193 C CA . ILE B 1 113 ? 10.672 -16.234 -7.09 1 97.88 113 ILE B CA 1
ATOM 2194 C C . ILE B 1 113 ? 9.859 -15.555 -5.984 1 97.88 113 ILE B C 1
ATOM 2196 O O . ILE B 1 113 ? 8.906 -16.141 -5.461 1 97.88 113 ILE B O 1
ATOM 2200 N N . ASN B 1 114 ? 10.297 -14.367 -5.637 1 98 114 ASN B N 1
ATOM 2201 C CA . ASN B 1 114 ? 9.562 -13.625 -4.617 1 98 114 ASN B CA 1
ATOM 2202 C C . ASN B 1 114 ? 8.102 -13.43 -5.012 1 98 114 ASN B C 1
ATOM 2204 O O . ASN B 1 114 ? 7.199 -13.633 -4.195 1 98 114 ASN B O 1
ATOM 2208 N N . VAL B 1 115 ? 7.852 -13.062 -6.219 1 98.06 115 VAL B N 1
ATOM 2209 C CA . VAL B 1 115 ? 6.496 -12.859 -6.719 1 98.06 115 VAL B CA 1
ATOM 2210 C C . VAL B 1 115 ? 5.703 -14.156 -6.602 1 98.06 115 VAL B C 1
ATOM 2212 O O . VAL B 1 115 ? 4.559 -14.156 -6.145 1 98.06 115 VAL B O 1
ATOM 2215 N N . ILE B 1 116 ? 6.301 -15.242 -6.977 1 97.94 116 ILE B N 1
ATOM 2216 C CA . ILE B 1 116 ? 5.648 -16.547 -6.934 1 97.94 116 ILE B CA 1
ATOM 2217 C C . ILE B 1 116 ? 5.316 -16.906 -5.488 1 97.94 116 ILE B C 1
ATOM 2219 O O . ILE B 1 116 ? 4.207 -17.359 -5.191 1 97.94 116 ILE B O 1
ATOM 2223 N N . GLU B 1 117 ? 6.266 -16.719 -4.637 1 97.75 117 GLU B N 1
ATOM 2224 C CA . GLU B 1 117 ? 6.043 -17.031 -3.227 1 97.75 117 GLU B CA 1
ATOM 2225 C C . GLU B 1 117 ? 4.922 -16.188 -2.639 1 97.75 117 GLU B C 1
ATOM 2227 O O . GLU B 1 117 ? 4.16 -16.641 -1.792 1 97.75 117 GLU B O 1
ATOM 2232 N N . GLN B 1 118 ? 4.875 -14.914 -3.027 1 97.88 118 GLN B N 1
ATOM 2233 C CA . GLN B 1 118 ? 3.797 -14.062 -2.537 1 97.88 118 GLN B CA 1
ATOM 2234 C C . GLN B 1 118 ? 2.447 -14.516 -3.088 1 97.88 118 GLN B C 1
ATOM 2236 O O . GLN B 1 118 ? 1.427 -14.422 -2.402 1 97.88 118 GLN B O 1
ATOM 2241 N N . ALA B 1 119 ? 2.428 -14.961 -4.316 1 97.5 119 ALA B N 1
ATOM 2242 C CA . ALA B 1 119 ? 1.207 -15.555 -4.859 1 97.5 119 ALA B CA 1
ATOM 2243 C C . ALA B 1 119 ? 0.767 -16.75 -4.031 1 97.5 119 ALA B C 1
ATOM 2245 O O . ALA B 1 119 ? -0.419 -16.906 -3.727 1 97.5 119 ALA B O 1
ATOM 2246 N N . ILE B 1 120 ? 1.69 -17.609 -3.664 1 97.12 120 ILE B N 1
ATOM 2247 C CA . ILE B 1 120 ? 1.403 -18.75 -2.82 1 97.12 120 ILE B CA 1
ATOM 2248 C C . ILE B 1 120 ? 0.845 -18.297 -1.479 1 97.12 120 ILE B C 1
ATOM 2250 O O . ILE B 1 120 ? -0.123 -18.859 -0.969 1 97.12 120 ILE B O 1
ATOM 2254 N N . ASN B 1 121 ? 1.464 -17.281 -0.951 1 97.19 121 ASN B N 1
ATOM 2255 C CA . ASN B 1 121 ? 0.986 -16.734 0.314 1 97.19 121 ASN B CA 1
ATOM 2256 C C . ASN B 1 121 ? -0.463 -16.266 0.211 1 97.19 121 ASN B C 1
ATOM 2258 O O . ASN B 1 121 ? -1.236 -16.406 1.158 1 97.19 121 ASN B O 1
ATOM 2262 N N . LEU B 1 122 ? -0.813 -15.648 -0.89 1 97.12 122 LEU B N 1
ATOM 2263 C CA . LEU B 1 122 ? -2.188 -15.211 -1.121 1 97.12 122 LEU B CA 1
ATOM 2264 C C . LEU B 1 122 ? -3.145 -16.406 -1.093 1 97.12 122 LEU B C 1
ATOM 2266 O O . LEU B 1 122 ? -4.207 -16.328 -0.47 1 97.12 122 LEU B O 1
ATOM 2270 N N . TYR B 1 123 ? -2.754 -17.453 -1.722 1 96.56 123 TYR B N 1
ATOM 2271 C CA . TYR B 1 123 ? -3.598 -18.656 -1.76 1 96.56 123 TYR B CA 1
ATOM 2272 C C . TYR B 1 123 ? -3.814 -19.203 -0.359 1 96.56 123 TYR B C 1
ATOM 2274 O O . TYR B 1 123 ? -4.848 -19.828 -0.082 1 96.56 123 TYR B O 1
ATOM 2282 N N . LYS B 1 124 ? -2.914 -18.922 0.48 1 96.06 124 LYS B N 1
ATOM 2283 C CA . LYS B 1 124 ? -2.977 -19.453 1.834 1 96.06 124 LYS B CA 1
ATOM 2284 C C . LYS B 1 124 ? -3.902 -18.625 2.717 1 96.06 124 LYS B C 1
ATOM 2286 O O . LYS B 1 124 ? -4.285 -19.062 3.805 1 96.06 124 LYS B O 1
ATOM 2291 N N . THR B 1 125 ? -4.262 -17.469 2.254 1 95.44 125 THR B N 1
ATOM 2292 C CA . THR B 1 125 ? -5.094 -16.594 3.076 1 95.44 125 THR B CA 1
ATOM 2293 C C . THR B 1 125 ? -6.512 -17.141 3.195 1 95.44 125 THR B C 1
ATOM 2295 O O . THR B 1 125 ? -7.07 -17.656 2.221 1 95.44 125 THR B O 1
ATOM 2298 N N . ARG B 1 126 ? -7.098 -16.984 4.355 1 94.69 126 ARG B N 1
ATOM 2299 C CA . ARG B 1 126 ? -8.398 -17.578 4.66 1 94.69 126 ARG B CA 1
ATOM 2300 C C . ARG B 1 126 ? -9.469 -17.078 3.693 1 94.69 126 ARG B C 1
ATOM 2302 O O . ARG B 1 126 ? -10.227 -17.875 3.141 1 94.69 126 ARG B O 1
ATOM 2309 N N . ILE B 1 127 ? -9.516 -15.82 3.479 1 96.25 127 ILE B N 1
ATOM 2310 C CA . ILE B 1 127 ? -10.594 -15.234 2.686 1 96.25 127 ILE B CA 1
ATOM 2311 C C . ILE B 1 127 ? -10.484 -15.711 1.238 1 96.25 127 ILE B C 1
ATOM 2313 O O . ILE B 1 127 ? -11.5 -15.914 0.569 1 96.25 127 ILE B O 1
ATOM 2317 N N . VAL B 1 128 ? -9.289 -15.844 0.734 1 97.12 128 VAL B N 1
ATOM 2318 C CA . VAL B 1 128 ? -9.07 -16.344 -0.62 1 97.12 128 VAL B CA 1
ATOM 2319 C C . VAL B 1 128 ? -9.531 -17.797 -0.715 1 97.12 128 VAL B C 1
ATOM 2321 O O . VAL B 1 128 ? -10.25 -18.172 -1.646 1 97.12 128 VAL B O 1
ATOM 2324 N N . GLN B 1 129 ? -9.172 -18.562 0.251 1 97.62 129 GLN B N 1
ATOM 2325 C CA . GLN B 1 129 ? -9.57 -19.969 0.269 1 97.62 129 GLN B CA 1
ATOM 2326 C C . GLN B 1 129 ? -11.094 -20.109 0.349 1 97.62 129 GLN B C 1
ATOM 2328 O O . GLN B 1 129 ? -11.68 -20.922 -0.362 1 97.62 129 GLN B O 1
ATOM 2333 N N . GLN B 1 130 ? -11.68 -19.359 1.193 1 97.38 130 GLN B N 1
ATOM 2334 C CA . GLN B 1 130 ? -13.125 -19.391 1.353 1 97.38 130 GLN B CA 1
ATOM 2335 C C . GLN B 1 130 ? -13.836 -19.047 0.045 1 97.38 130 GLN B C 1
ATOM 2337 O O . GLN B 1 130 ? -14.781 -19.734 -0.357 1 97.38 130 GLN B O 1
ATOM 2342 N N . ARG B 1 131 ? -13.367 -18 -0.546 1 97.69 131 ARG B N 1
ATOM 2343 C CA . ARG B 1 131 ? -13.969 -17.562 -1.806 1 97.69 131 ARG B CA 1
ATOM 2344 C C . ARG B 1 131 ? -13.773 -18.625 -2.893 1 97.69 131 ARG B C 1
ATOM 2346 O O . ARG B 1 131 ? -14.672 -18.859 -3.699 1 97.69 131 ARG B O 1
ATOM 2353 N N . ARG B 1 132 ? -12.672 -19.219 -2.938 1 97.62 132 ARG B N 1
ATOM 2354 C CA . ARG B 1 132 ? -12.383 -20.234 -3.938 1 97.62 132 ARG B CA 1
ATOM 2355 C C . ARG B 1 132 ? -13.266 -21.469 -3.732 1 97.62 132 ARG B C 1
ATOM 2357 O O . ARG B 1 132 ? -13.766 -22.047 -4.699 1 97.62 132 ARG B O 1
ATOM 2364 N N . ILE B 1 133 ? -13.477 -21.859 -2.551 1 97.88 133 ILE B N 1
ATOM 2365 C CA . ILE B 1 133 ? -14.359 -22.984 -2.246 1 97.88 133 ILE B CA 1
ATOM 2366 C C . ILE B 1 133 ? -15.789 -22.656 -2.68 1 97.88 133 ILE B C 1
ATOM 2368 O O . ILE B 1 133 ? -16.453 -23.453 -3.336 1 97.88 133 ILE B O 1
ATOM 2372 N N . GLU B 1 134 ? -16.203 -21.5 -2.301 1 97.44 134 GLU B N 1
ATOM 2373 C CA . GLU B 1 134 ? -17.547 -21.031 -2.637 1 97.44 134 GLU B CA 1
ATOM 2374 C C . GLU B 1 134 ? -17.766 -21.031 -4.145 1 97.44 134 GLU B C 1
ATOM 2376 O O . GLU B 1 134 ? -18.781 -21.516 -4.633 1 97.44 134 GLU B O 1
ATOM 2381 N N . THR B 1 135 ? -16.875 -20.531 -4.848 1 97.5 135 THR B N 1
ATOM 2382 C CA . THR B 1 135 ? -17.047 -20.375 -6.289 1 97.5 135 THR B CA 1
ATOM 2383 C C . THR B 1 135 ? -16.812 -21.703 -7.004 1 97.5 135 THR B C 1
ATOM 2385 O O . THR B 1 135 ? -17.344 -21.922 -8.102 1 97.5 135 THR B O 1
ATOM 2388 N N . TYR B 1 136 ? -16.031 -22.547 -6.367 1 97.25 136 TYR B N 1
ATOM 2389 C CA . TYR B 1 136 ? -15.867 -23.891 -6.902 1 97.25 136 TYR B CA 1
ATOM 2390 C C . TYR B 1 136 ? -17.188 -24.656 -6.828 1 97.25 136 TYR B C 1
ATOM 2392 O O . TYR B 1 136 ? -17.547 -25.375 -7.766 1 97.25 136 TYR B O 1
ATOM 2400 N N . GLN B 1 137 ? -17.875 -24.531 -5.805 1 97.25 137 GLN B N 1
ATOM 2401 C CA . GLN B 1 137 ? -19.141 -25.219 -5.586 1 97.25 137 GLN B CA 1
ATOM 2402 C C . GLN B 1 137 ? -20.234 -24.672 -6.5 1 97.25 137 GLN B C 1
ATOM 2404 O O . GLN B 1 137 ? -21.203 -25.375 -6.805 1 97.25 137 GLN B O 1
ATOM 2409 N N . ASN B 1 138 ? -20.078 -23.484 -6.906 1 95.62 138 ASN B N 1
ATOM 2410 C CA . ASN B 1 138 ? -21.047 -22.828 -7.797 1 95.62 138 ASN B CA 1
ATOM 2411 C C . ASN B 1 138 ? -20.391 -22.375 -9.102 1 95.62 138 ASN B C 1
ATOM 2413 O O . ASN B 1 138 ? -20.516 -21.219 -9.5 1 95.62 138 ASN B O 1
ATOM 2417 N N . LEU B 1 139 ? -19.672 -23.312 -9.664 1 94.5 139 LEU B N 1
ATOM 2418 C CA . LEU B 1 139 ? -18.844 -23.016 -10.82 1 94.5 139 LEU B CA 1
ATOM 2419 C C . LEU B 1 139 ? -19.688 -22.516 -11.984 1 94.5 139 LEU B C 1
ATOM 2421 O O . LEU B 1 139 ? -19.234 -21.656 -12.758 1 94.5 139 LEU B O 1
ATOM 2425 N N . GLU B 1 140 ? -20.859 -23.031 -12.219 1 95 140 GLU B N 1
ATOM 2426 C CA . GLU B 1 140 ? -21.75 -22.641 -13.305 1 95 140 GLU B CA 1
ATOM 2427 C C . GLU B 1 140 ? -22.109 -21.156 -13.211 1 95 140 GLU B C 1
ATOM 2429 O O . GLU B 1 140 ? -22.203 -20.469 -14.234 1 95 140 GLU B O 1
ATOM 2434 N N . GLU B 1 141 ? -22.203 -20.719 -12.016 1 94.88 141 GLU B N 1
ATOM 2435 C CA . GLU B 1 141 ? -22.609 -19.344 -11.773 1 94.88 141 GLU B CA 1
ATOM 2436 C C . GLU B 1 141 ? -21.438 -18.375 -11.977 1 94.88 141 GLU B C 1
ATOM 2438 O O . GLU B 1 141 ? -21.625 -17.266 -12.477 1 94.88 141 GLU B O 1
ATOM 2443 N N . HIS B 1 142 ? -20.281 -18.781 -11.641 1 94.88 142 HIS B N 1
ATOM 2444 C CA . HIS B 1 142 ? -19.156 -17.844 -11.57 1 94.88 142 HIS B CA 1
ATOM 2445 C C . HIS B 1 142 ? -18.234 -18.016 -12.773 1 94.88 142 HIS B C 1
ATOM 2447 O O . HIS B 1 142 ? -17.438 -17.125 -13.078 1 94.88 142 HIS B O 1
ATOM 2453 N N . GLY B 1 143 ? -18.328 -19.141 -13.422 1 95.56 143 GLY B N 1
ATOM 2454 C CA . GLY B 1 143 ? -17.547 -19.406 -14.617 1 95.56 143 GLY B CA 1
ATOM 2455 C C . GLY B 1 143 ? -16.188 -20 -14.32 1 95.56 143 GLY B C 1
ATOM 2456 O O . GLY B 1 143 ? -15.656 -20.781 -15.117 1 95.56 143 GLY B O 1
ATOM 2457 N N . PHE B 1 144 ? -15.508 -19.656 -13.289 1 96.25 144 PHE B N 1
ATOM 2458 C CA . PHE B 1 144 ? -14.234 -20.203 -12.844 1 96.25 144 PHE B CA 1
ATOM 2459 C C . PHE B 1 144 ? -14.062 -20.016 -11.336 1 96.25 144 PHE B C 1
ATOM 2461 O O . PHE B 1 144 ? -14.875 -19.344 -10.695 1 96.25 144 PHE B O 1
ATOM 2468 N N . VAL B 1 145 ? -13.078 -20.719 -10.758 1 97.56 145 VAL B N 1
ATOM 2469 C CA . VAL B 1 145 ? -12.773 -20.594 -9.336 1 97.56 145 VAL B CA 1
ATOM 2470 C C . VAL B 1 145 ? -12.125 -19.234 -9.062 1 97.56 145 VAL B C 1
ATOM 2472 O O . VAL B 1 145 ? -11.109 -18.891 -9.68 1 97.56 145 VAL B O 1
ATOM 2475 N N . GLN B 1 146 ? -12.742 -18.547 -8.219 1 97.56 146 GLN B N 1
ATOM 2476 C CA . GLN B 1 146 ? -12.312 -17.188 -7.957 1 97.56 146 GLN B CA 1
ATOM 2477 C C . GLN B 1 146 ? -11.758 -17.047 -6.543 1 97.56 146 GLN B C 1
ATOM 2479 O O . GLN B 1 146 ? -12.188 -17.75 -5.629 1 97.56 146 GLN B O 1
ATOM 2484 N N . PRO B 1 147 ? -10.797 -16.109 -6.234 1 97.88 147 PRO B N 1
ATOM 2485 C CA . PRO B 1 147 ? -10.102 -15.328 -7.258 1 97.88 147 PRO B CA 1
ATOM 2486 C C . PRO B 1 147 ? -8.992 -16.109 -7.949 1 97.88 147 PRO B C 1
ATOM 2488 O O . PRO B 1 147 ? -8.43 -17.047 -7.367 1 97.88 147 PRO B O 1
ATOM 2491 N N . LYS B 1 148 ? -8.75 -15.773 -9.172 1 97.12 148 LYS B N 1
ATOM 2492 C CA . LYS B 1 148 ? -7.539 -16.219 -9.852 1 97.12 148 LYS B CA 1
ATOM 2493 C C . LYS B 1 148 ? -6.359 -15.305 -9.555 1 97.12 148 LYS B C 1
ATOM 2495 O O . LYS B 1 148 ? -6.492 -14.086 -9.586 1 97.12 148 LYS B O 1
ATOM 2500 N N . ILE B 1 149 ? -5.234 -15.883 -9.242 1 97.06 149 ILE B N 1
ATOM 2501 C CA . ILE B 1 149 ? -4.059 -15.102 -8.875 1 97.06 149 ILE B CA 1
ATOM 2502 C C . ILE B 1 149 ? -3.039 -15.125 -10.008 1 97.06 149 ILE B C 1
ATOM 2504 O O . ILE B 1 149 ? -2.74 -16.188 -10.555 1 97.06 149 ILE B O 1
ATOM 2508 N N . HIS B 1 150 ? -2.531 -13.977 -10.375 1 96.31 150 HIS B N 1
ATOM 2509 C CA . HIS B 1 150 ? -1.626 -13.812 -11.508 1 96.31 150 HIS B CA 1
ATOM 2510 C C . HIS B 1 150 ? -0.286 -13.234 -11.062 1 96.31 150 HIS B C 1
ATOM 2512 O O . HIS B 1 150 ? -0.148 -12.023 -10.906 1 96.31 150 HIS B O 1
ATOM 2518 N N . PRO B 1 151 ? 0.732 -14.094 -10.906 1 97.56 151 PRO B N 1
ATOM 2519 C CA . PRO B 1 151 ? 2.074 -13.562 -10.664 1 97.56 151 PRO B CA 1
ATOM 2520 C C . PRO B 1 151 ? 2.691 -12.938 -11.922 1 97.56 151 PRO B C 1
ATOM 2522 O O . PRO B 1 151 ? 2.74 -13.578 -12.969 1 97.56 151 PRO B O 1
ATOM 2525 N N . CYS B 1 152 ? 3.1 -11.711 -11.781 1 96.62 152 CYS B N 1
ATOM 2526 C CA . CYS B 1 152 ? 3.666 -10.977 -12.906 1 96.62 152 CYS B CA 1
ATOM 2527 C C . CYS B 1 152 ? 4.926 -10.227 -12.492 1 96.62 152 CYS B C 1
ATOM 2529 O O . CYS B 1 152 ? 5.113 -9.93 -11.312 1 96.62 152 CYS B O 1
ATOM 2531 N N . VAL B 1 153 ? 5.785 -9.992 -13.484 1 96.69 153 VAL B N 1
ATOM 2532 C CA . VAL B 1 153 ? 6.965 -9.164 -13.242 1 96.69 153 VAL B CA 1
ATOM 2533 C C . VAL B 1 153 ? 7.062 -8.078 -14.32 1 96.69 153 VAL B C 1
ATOM 2535 O O . VAL B 1 153 ? 6.824 -8.344 -15.5 1 96.69 153 VAL B O 1
ATOM 2538 N N . TYR B 1 154 ? 7.332 -6.902 -13.852 1 95.31 154 TYR B N 1
ATOM 2539 C CA . TYR B 1 154 ? 7.5 -5.746 -14.719 1 95.31 154 TYR B CA 1
ATOM 2540 C C . TYR B 1 154 ? 8.977 -5.383 -14.867 1 95.31 154 TYR B C 1
ATOM 2542 O O . TYR B 1 154 ? 9.727 -5.418 -13.891 1 95.31 154 TYR B O 1
ATOM 2550 N N . ASP B 1 155 ? 9.336 -5.098 -16.078 1 94.5 155 ASP B N 1
ATOM 2551 C CA . ASP B 1 155 ? 10.695 -4.633 -16.359 1 94.5 155 ASP B CA 1
ATOM 2552 C C . ASP B 1 155 ? 10.703 -3.143 -16.688 1 94.5 155 ASP B C 1
ATOM 2554 O O . ASP B 1 155 ? 10.375 -2.75 -17.812 1 94.5 155 ASP B O 1
ATOM 2558 N N . PRO B 1 156 ? 11.156 -2.363 -15.742 1 90.88 156 PRO B N 1
ATOM 2559 C CA . PRO B 1 156 ? 11.156 -0.919 -15.992 1 90.88 156 PRO B CA 1
ATOM 2560 C C . PRO B 1 156 ? 12.078 -0.519 -17.141 1 90.88 156 PRO B C 1
ATOM 2562 O O . PRO B 1 156 ? 11.875 0.527 -17.766 1 90.88 156 PRO B O 1
ATOM 2565 N N . ALA B 1 157 ? 13.039 -1.274 -17.453 1 90.81 157 ALA B N 1
ATOM 2566 C CA . ALA B 1 157 ? 13.984 -0.958 -18.516 1 90.81 157 ALA B CA 1
ATOM 2567 C C . ALA B 1 157 ? 13.344 -1.112 -19.891 1 90.81 157 ALA B C 1
ATOM 2569 O O . ALA B 1 157 ? 13.656 -0.358 -20.812 1 90.81 157 ALA B O 1
ATOM 2570 N N . THR B 1 158 ? 12.422 -2.018 -20.031 1 90.88 158 THR B N 1
ATOM 2571 C CA . THR B 1 158 ? 11.859 -2.314 -21.359 1 90.88 158 THR B CA 1
ATOM 2572 C C . THR B 1 158 ? 10.383 -1.944 -21.406 1 90.88 158 THR B C 1
ATOM 2574 O O . THR B 1 158 ? 9.805 -1.826 -22.484 1 90.88 158 THR B O 1
ATOM 2577 N N . GLY B 1 159 ? 9.781 -1.876 -20.219 1 88.56 159 GLY B N 1
ATOM 2578 C CA . GLY B 1 159 ? 8.352 -1.627 -20.156 1 88.56 159 GLY B CA 1
ATOM 2579 C C . GLY B 1 159 ? 7.52 -2.883 -20.328 1 88.56 159 GLY B C 1
ATOM 2580 O O . GLY B 1 159 ? 6.297 -2.809 -20.453 1 88.56 159 GLY B O 1
ATOM 2581 N N . LYS B 1 160 ? 8.148 -4 -20.281 1 91.12 160 LYS B N 1
ATOM 2582 C CA . LYS B 1 160 ? 7.453 -5.262 -20.516 1 91.12 160 LYS B CA 1
ATOM 2583 C C . LYS B 1 160 ? 6.922 -5.848 -19.203 1 91.12 160 LYS B C 1
ATOM 2585 O O . LYS B 1 160 ? 7.594 -5.797 -18.172 1 91.12 160 LYS B O 1
ATOM 2590 N N . LEU B 1 161 ? 5.703 -6.309 -19.281 1 92.5 161 LEU B N 1
ATOM 2591 C CA . LEU B 1 161 ? 5.059 -7.062 -18.219 1 92.5 161 LEU B CA 1
ATOM 2592 C C . LEU B 1 161 ? 4.93 -8.531 -18.594 1 92.5 161 LEU B C 1
ATOM 2594 O O . LEU B 1 161 ? 4.375 -8.867 -19.641 1 92.5 161 LEU B O 1
ATOM 2598 N N . VAL B 1 162 ? 5.445 -9.398 -17.734 1 93.69 162 VAL B N 1
ATOM 2599 C CA . VAL B 1 162 ? 5.457 -10.82 -18.047 1 93.69 162 VAL B CA 1
ATOM 2600 C C . VAL B 1 162 ? 4.734 -11.602 -16.953 1 93.69 162 VAL B C 1
ATOM 2602 O O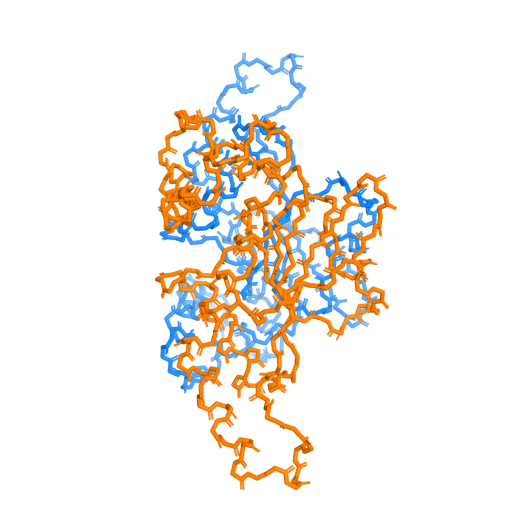 . VAL B 1 162 ? 4.984 -11.383 -15.766 1 93.69 162 VAL B O 1
ATOM 2605 N N . ARG B 1 163 ? 3.877 -12.453 -17.406 1 94.88 163 ARG B N 1
ATOM 2606 C CA . ARG B 1 163 ? 3.242 -13.367 -16.469 1 94.88 163 ARG B CA 1
ATOM 2607 C C . ARG B 1 163 ? 4.148 -14.562 -16.156 1 94.88 163 ARG B C 1
ATOM 2609 O O . ARG B 1 163 ? 4.789 -15.102 -17.062 1 94.88 163 ARG B O 1
ATOM 2616 N N . LEU B 1 164 ? 4.266 -14.766 -14.898 1 95.38 164 LEU B N 1
ATOM 2617 C CA . LEU B 1 164 ? 5.109 -15.883 -14.484 1 95.38 164 LEU B CA 1
ATOM 2618 C C . LEU B 1 164 ? 4.297 -17.172 -14.391 1 95.38 164 LEU B C 1
ATOM 2620 O O . LEU B 1 164 ? 3.088 -17.125 -14.156 1 95.38 164 LEU B O 1
ATOM 2624 N N . ASP B 1 165 ? 4.855 -18.25 -14.711 1 83.19 165 ASP B N 1
ATOM 2625 C CA . ASP B 1 165 ? 4.195 -19.547 -14.594 1 83.19 165 ASP B CA 1
ATOM 2626 C C . ASP B 1 165 ? 4.176 -20.016 -13.141 1 83.19 165 ASP B C 1
ATOM 2628 O O . ASP B 1 165 ? 5.211 -20.031 -12.477 1 83.19 165 ASP B O 1
ATOM 2632 N N . ALA B 1 166 ? 3.016 -19.766 -12.367 1 63.22 166 ALA B N 1
ATOM 2633 C CA . ALA B 1 166 ? 2.885 -20.203 -10.977 1 63.22 166 ALA B CA 1
ATOM 2634 C C . ALA B 1 166 ? 3.191 -21.703 -10.844 1 63.22 166 ALA B C 1
ATOM 2636 O O . ALA B 1 166 ? 3.344 -22.203 -9.734 1 63.22 166 ALA B O 1
ATOM 2637 N N . ARG B 1 167 ? 3.043 -22.594 -11.906 1 53.19 167 ARG B N 1
ATOM 2638 C CA . ARG B 1 167 ? 3.207 -24.031 -11.773 1 53.19 167 ARG B CA 1
ATOM 2639 C C . ARG B 1 167 ? 4.625 -24.391 -11.32 1 53.19 167 ARG B C 1
ATOM 2641 O O . ARG B 1 167 ? 5.543 -24.438 -12.141 1 53.19 167 ARG B O 1
ATOM 2648 N N . ALA B 1 168 ? 5.043 -23.766 -10.156 1 39.78 168 ALA B N 1
ATOM 2649 C CA . ALA B 1 168 ? 6.246 -24.469 -9.711 1 39.78 168 ALA B CA 1
ATOM 2650 C C . ALA B 1 168 ? 5.922 -25.875 -9.227 1 39.78 168 ALA B C 1
ATOM 2652 O O . ALA B 1 168 ? 4.855 -26.109 -8.656 1 39.78 168 ALA B O 1
#

pLDDT: mean 92.02, std 8.84, range [39.78, 98.12]

Secondary structure (DSSP, 8-state):
-EEES-TT--HHHHHT--TTS---EEEGGG---TT-HHHHHHHHIIIIIS--SEEEEEEESS-HHHHHHHHT--PPTTHHHHHHHHHHHHHHTHHHHHT---HHHHHHHHHHHHHHHHHHHHHHSHHHHHHHHHHHHTHHHHSS-S-EEEEEEEETTTTEEEE-----/-EEES-TT--HHHHHT--TTS---EEEGGG---TT-HHHHHHHHIIIIIS--SEEEEEEESS-HHHHHHHHT--PPTTHHHHHHHHHHHHHHTHHHHHT---HHHHHHHHHHHHHHHHHHHHHHSHHHHHHHHHHHHTHHHHSS-S-EEEEEEEETTTTEEEE-----

Foldseek 3Di:
DQEEPDPLDDPCVLVVHDPPPDQYDYYQLRADDPVPPVNLVSLCCCCVPVVDQEAEREGEAPRPLLVCLVVVPDDDPPSNVVSVVLVVLCVVCVVVLVVDPDPRVSSRVSSQSRLLVRLVSSCVRPSQVVQQVVCVVVCVVVVHRGRHYWRWYAYSVVRDIDTDDSPD/DQEEPDPLCDPCVLVVHDPPPDQYDYYQLRADDPVPPVNLVSLCCCCVPVVDQEAEREGEAPRPLLVCLVVVPDDDPPSNVVSVVLVVLCVVCVVVLVVDPDPRVSSRVSSQSRLLVRLVSSCVRPSQVVQQVVCVVVCVVVVHRGRHYWRWYAYSVVSDIDTDDSPD

Nearest PDB structures (foldseek):
  7coi-assembly1_D  TM=9.215E-01  e=1.837E-15  Aspergillus fumigatus Af293
  4o1j-assembly1_A  TM=9.233E-01  e=4.221E-15  Sordaria macrospora
  3qy1-assembly1_B  TM=9.554E-01  e=9.700E-15  Salmonella enterica subsp. enterica serovar Typhimurium str. LT2
  6gwu-assembly1_B  TM=9.100E-01  e=1.865E-14  Candida albicans
  3ucj-assembly1_A  TM=8.865E-01  e=7.003E-13  Coccomyxa sp. PA

Radius of gyration: 20.02 Å; Cα contacts (8 Å, |Δi|>4): 590; chains: 2; bounding box: 53×52×41 Å